Protein 6NVM (pdb70)

Nearest PDB structures (foldseek):
  6nvm-assembly1_A  TM=1.004E+00  e=9.888E-56  Saccharopolyspora erythraea
  3grv-assembly1_A  TM=7.715E-01  e=3.487E-18  Methanocaldococcus jannaschii
  3fyc-assembly2_B  TM=7.539E-01  e=5.425E-18  Methanocaldococcus jannaschii
  3fte-assembly1_A  TM=7.556E-01  e=5.093E-18  Aquifex aeolicus VF5
  2h1r-assembly1_A  TM=7.695E-01  e=1.587E-17  Plasmodium falciparum

Radius of gyration: 20.41 Å; Cα contacts (8 Å, |Δi|>4): 457; chains: 1; bounding box: 35×50×55 Å

B-factor: mean 47.4, std 21.55, range [22.43, 196.74]

InterPro domains:
  IPR001737 Ribosomal RNA adenine methyltransferase KsgA/Erm [PF00398] (33-284)
  IPR001737 Ribosomal RNA adenine methyltransferase KsgA/Erm [PS51689] (35-287)
  IPR001737 Ribosomal RNA adenine methyltransferase KsgA/Erm [PTHR11727] (24-286)
  IPR020596 Ribosomal RNA adenine methylase transferase, conserved site [PS01131] (65-92)
  IPR020598 Ribosomal RNA adenine methylase transferase, N-terminal [SM00650] (49-213)
  IPR023165 rRNA adenine dimethylase-like, C-terminal [G3DSA:1.10.8.100] (165-280)
  IPR029063 S-adenosyl-L-methionine-dependent methyltransferase superfamily [G3DSA:3.40.50.150] (39-213)
  IPR029063 S-adenosyl-L-methionine-dependent methyltransferase superfamily [SSF53335] (32-285)

Foldseek 3Di:
DAFDDPVVLLVLLVVQPAAQAAEEEEEPCPQPPSVVSNLVGHVAYEYEDQDVVVQVVSCVVCVVRVRYHYDNHDPLPDADDPAEHEYEYEDDAPCVVSVVVNQLPRVRYFKYKYKYFPVVLCQPQVVPQFHDLVNLLCVLFKHKAWDFKAAQVSGVPRDDGTIGIIMIGGDPHGNDDDVLSVVLNVLSVQQVVCPPPASLRSVVVPAPNVQQVVLCVQLVHDRRDDSRRRDSSSSVSSSVSRVD

Structure (mmCIF, N/CA/C/O backbone):
data_6NVM
#
_entry.id   6NVM
#
_cell.length_a   76.040
_cell.length_b   76.040
_cell.length_c   104.920
_cell.angle_alpha   90.00
_cell.angle_beta   90.00
_cell.angle_gamma   90.00
#
_symmetry.space_group_name_H-M   'P 43 21 2'
#
loop_
_entity.id
_entity.type
_entity.pdbx_description
1 polymer 'rRNA adenine N-6-methyltransferase'
2 non-polymer 'SULFATE ION'
3 water water
#
loop_
_atom_site.group_PDB
_atom_site.id
_atom_site.ty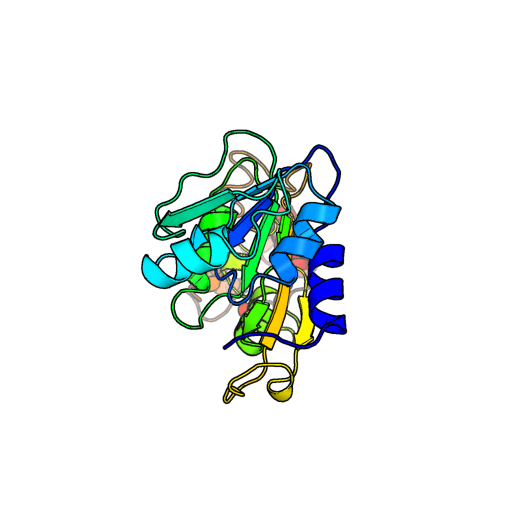pe_symbol
_atom_site.label_atom_id
_atom_site.label_alt_id
_atom_site.label_comp_id
_atom_site.label_asym_id
_atom_site.label_entity_id
_atom_site.label_seq_id
_atom_site.pdbx_PDB_ins_code
_atom_site.Cartn_x
_atom_site.Cartn_y
_atom_site.Cartn_z
_atom_site.occupancy
_atom_site.B_iso_or_equiv
_atom_site.auth_seq_id
_atom_site.auth_comp_id
_atom_site.auth_asym_id
_atom_site.auth_atom_id
_atom_site.pdbx_PDB_model_num
ATOM 1 N N . ASN A 1 51 ? 9.367 35.696 21.844 1.00 76.50 42 ASN A N 1
ATOM 2 C CA . ASN A 1 51 ? 10.557 36.102 22.586 1.00 76.35 42 ASN A CA 1
ATOM 3 C C . ASN A 1 51 ? 10.183 36.963 23.789 1.00 65.52 42 ASN A C 1
ATOM 4 O O . ASN A 1 51 ? 9.563 38.016 23.641 1.00 61.20 42 ASN A O 1
ATOM 9 N N . PHE A 1 52 ? 10.575 36.512 24.978 1.00 59.71 43 PHE A N 1
ATOM 10 C CA . PHE A 1 52 ? 10.181 37.136 26.234 1.00 54.98 43 PHE A CA 1
ATOM 11 C C . PHE A 1 52 ? 11.422 37.667 26.935 1.00 49.02 43 PHE A C 1
ATOM 12 O O . PHE A 1 52 ? 12.311 36.893 27.300 1.00 48.36 43 PHE A O 1
ATOM 28 N N . LEU A 1 53 ? 11.478 38.983 27.120 1.00 47.63 44 LEU A N 1
ATOM 29 C CA . LEU A 1 53 ? 12.596 39.603 27.821 1.00 44.54 44 LEU A CA 1
ATOM 30 C C . LEU A 1 53 ? 12.514 39.282 29.310 1.00 42.42 44 LEU A C 1
ATOM 31 O O . LEU A 1 53 ? 11.502 39.568 29.957 1.00 42.72 44 LEU A O 1
ATOM 47 N N . ARG A 1 54 ? 13.582 38.694 29.857 1.00 39.89 45 ARG A N 1
ATOM 48 C CA . ARG A 1 54 ? 13.625 38.319 31.264 1.00 46.08 45 ARG A CA 1
ATOM 49 C C . ARG A 1 54 ? 14.602 39.143 32.091 1.00 41.81 45 ARG A C 1
ATOM 50 O O . ARG A 1 54 ? 14.514 39.117 33.320 1.00 39.46 45 ARG A O 1
ATOM 71 N N . ASP A 1 55 ? 15.521 39.867 31.454 1.00 40.46 46 ASP A N 1
ATOM 72 C CA . ASP A 1 55 ? 16.554 40.602 32.172 1.00 38.72 46 ASP A CA 1
ATOM 73 C C . ASP A 1 55 ? 15.925 41.756 32.944 1.00 33.64 46 ASP A C 1
ATOM 74 O O . ASP A 1 55 ? 15.308 42.648 32.352 1.00 31.89 46 ASP A O 1
ATOM 83 N N . ARG A 1 56 ? 16.082 41.739 34.268 1.00 31.40 47 ARG A N 1
ATOM 84 C CA . ARG A 1 56 ? 15.413 42.738 35.094 1.00 32.73 47 ARG A CA 1
ATOM 85 C C . ARG A 1 56 ? 15.970 44.131 34.838 1.00 31.97 47 ARG A C 1
ATOM 86 O O . ARG A 1 56 ? 15.225 45.119 34.870 1.00 30.30 47 ARG A O 1
ATOM 107 N N . LYS A 1 57 ? 17.275 44.235 34.575 1.00 33.66 48 LYS A N 1
ATOM 108 C CA . LYS A 1 57 ? 17.880 45.545 34.354 1.00 37.14 48 LYS A CA 1
ATOM 109 C C . LYS A 1 57 ? 17.339 46.192 33.086 1.00 33.17 48 LYS A C 1
ATOM 110 O O . LYS A 1 57 ? 17.086 47.402 33.056 1.00 30.98 48 LYS A O 1
ATOM 129 N N . THR A 1 58 ? 17.159 45.407 32.029 1.00 32.63 49 THR A N 1
ATOM 130 C CA . THR A 1 58 ? 16.616 45.959 30.793 1.00 33.53 49 THR A CA 1
ATOM 131 C C . THR A 1 58 ? 15.157 46.351 30.968 1.00 28.84 49 THR A C 1
ATOM 132 O O . THR A 1 58 ? 14.727 47.406 30.487 1.00 28.22 49 THR A O 1
ATOM 143 N N . ILE A 1 59 ? 14.381 45.516 31.658 1.00 29.58 50 ILE A N 1
ATOM 144 C CA . ILE A 1 59 ? 12.978 45.836 31.904 1.00 31.18 50 ILE A CA 1
ATOM 145 C C . ILE A 1 59 ? 12.857 47.170 32.635 1.00 30.23 50 ILE A C 1
ATOM 146 O O . ILE A 1 59 ? 12.037 48.023 32.272 1.00 27.34 50 ILE A O 1
ATOM 162 N N . ALA A 1 60 ? 13.682 47.381 33.661 1.00 31.48 51 ALA A N 1
ATOM 163 C CA . ALA A 1 60 ? 13.655 48.653 34.381 1.00 35.60 51 ALA A CA 1
ATOM 164 C C . ALA A 1 60 ? 14.053 49.806 33.469 1.00 34.21 51 ALA A C 1
ATOM 165 O O . ALA A 1 60 ? 13.494 50.906 33.559 1.00 33.97 51 ALA A O 1
ATOM 172 N N . ARG A 1 61 ? 15.014 49.567 32.574 1.00 33.76 52 ARG A N 1
ATOM 173 C CA . ARG A 1 61 ? 15.436 50.593 31.626 1.00 34.10 52 ARG A CA 1
ATOM 174 C C . ARG A 1 61 ? 14.288 51.005 30.713 1.00 30.88 52 ARG A C 1
ATOM 175 O O . ARG A 1 61 ? 14.101 52.196 30.432 1.00 33.30 52 ARG A O 1
ATOM 196 N N . ILE A 1 62 ? 13.502 50.034 30.246 1.00 25.91 53 ILE A N 1
ATOM 197 C CA . ILE A 1 62 ? 12.343 50.343 29.417 1.00 28.01 53 ILE A CA 1
ATOM 198 C C . ILE A 1 62 ? 11.370 51.236 30.177 1.00 31.24 53 ILE A C 1
ATOM 199 O O . ILE A 1 62 ? 10.891 52.252 29.655 1.00 33.15 53 ILE A O 1
ATOM 215 N N . ALA A 1 63 ? 11.048 50.861 31.417 1.00 30.52 54 ALA A N 1
ATOM 216 C CA . ALA A 1 63 ? 10.065 51.620 32.181 1.00 31.73 54 ALA A CA 1
ATOM 217 C C . ALA A 1 63 ? 10.531 53.054 32.411 1.00 35.47 54 ALA A C 1
ATOM 218 O O . ALA A 1 63 ? 9.739 53.998 32.303 1.00 36.06 54 ALA A O 1
ATOM 225 N N . GLU A 1 64 ? 11.817 53.236 32.726 1.00 33.84 55 GLU A N 1
ATOM 226 C CA . GLU A 1 64 ? 12.357 54.580 32.907 1.00 42.31 55 GLU A CA 1
ATOM 227 C C . GLU A 1 64 ? 12.402 55.357 31.592 1.00 42.45 55 GLU A C 1
ATOM 228 O O . GLU A 1 64 ? 12.198 56.577 31.585 1.00 45.01 55 GLU A O 1
ATOM 240 N N . THR A 1 65 ? 12.639 54.669 30.474 1.00 41.43 56 THR A N 1
ATOM 241 C CA . THR A 1 65 ? 12.689 55.333 29.175 1.00 41.78 56 THR A CA 1
ATOM 242 C C . THR A 1 65 ? 11.340 55.920 28.782 1.00 40.78 56 THR A C 1
ATOM 243 O O . THR A 1 65 ? 11.283 56.897 28.024 1.00 39.01 56 THR A O 1
ATOM 254 N N . ALA A 1 66 ? 10.245 55.331 29.259 1.00 34.92 57 ALA A N 1
ATOM 255 C CA . ALA A 1 66 ? 8.929 55.732 28.789 1.00 32.99 57 ALA A CA 1
ATOM 256 C C . ALA A 1 66 ? 8.505 57.107 29.291 1.00 31.46 57 ALA A C 1
ATOM 257 O O . ALA A 1 66 ? 7.480 57.618 28.833 1.00 33.89 57 ALA A O 1
ATOM 264 N N A GLU A 1 67 ? 9.253 57.702 30.218 0.94 29.68 58 GLU A N 1
ATOM 265 N N B GLU A 1 67 ? 9.258 57.721 30.200 0.06 31.09 58 GLU A N 1
ATOM 266 C CA A GLU A 1 67 ? 8.970 59.042 30.726 0.94 32.93 58 GLU A CA 1
ATOM 267 C CA B GLU A 1 67 ? 8.948 59.060 30.699 0.06 33.07 58 GLU A CA 1
ATOM 268 C C A GLU A 1 67 ? 7.539 59.131 31.252 0.94 33.53 58 GLU A C 1
ATOM 269 C C B GLU A 1 67 ? 7.519 59.120 31.238 0.06 32.83 58 GLU A C 1
ATOM 270 O O A GLU A 1 67 ? 6.728 59.953 30.819 0.94 34.12 58 GLU A O 1
ATOM 271 O O B GLU A 1 67 ? 6.684 59.909 30.792 0.06 33.18 58 GLU A O 1
ATOM 294 N N . LEU A 1 68 ? 7.2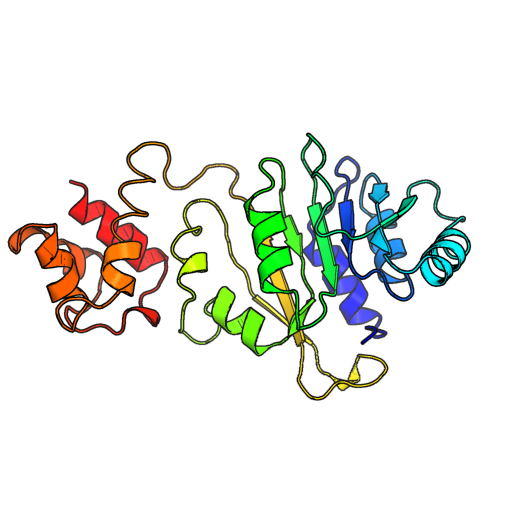51 58.266 32.218 1.00 31.20 59 LEU A N 1
ATOM 295 C CA . LEU A 1 68 ? 5.919 58.135 32.782 1.00 30.17 59 LEU A CA 1
ATOM 296 C C . LEU A 1 68 ? 5.745 59.061 33.981 1.00 32.50 59 LEU A C 1
ATOM 297 O O . LEU A 1 68 ? 6.711 59.541 34.576 1.00 34.69 59 LEU A O 1
ATOM 313 N N . ARG A 1 69 ? 4.488 59.318 34.322 1.00 27.79 60 ARG A N 1
ATOM 314 C CA . ARG A 1 69 ? 4.156 60.158 35.462 1.00 30.05 60 ARG A CA 1
ATOM 315 C C . ARG A 1 69 ? 2.787 59.748 35.975 1.00 30.28 60 ARG A C 1
ATOM 316 O O . ARG A 1 69 ? 2.023 59.089 35.259 1.00 30.04 60 ARG A O 1
ATOM 337 N N . PRO A 1 70 ? 2.440 60.132 37.205 1.00 31.24 61 PRO A N 1
ATOM 338 C CA . PRO A 1 70 ? 1.237 59.565 37.844 1.00 33.76 61 PRO A CA 1
ATOM 339 C C . PRO A 1 70 ? -0.075 59.904 37.156 1.00 31.23 61 PRO A C 1
ATOM 340 O O . PRO A 1 70 ? -1.055 59.179 37.359 1.00 30.97 61 PRO A O 1
ATOM 351 N N . ASP A 1 71 ? -0.155 60.974 36.367 1.00 29.90 62 ASP A N 1
ATOM 352 C CA . ASP A 1 71 ? -1.412 61.307 35.709 1.00 32.96 62 ASP A CA 1
ATOM 353 C C . ASP A 1 71 ? -1.458 60.849 34.253 1.00 29.81 62 ASP A C 1
ATOM 354 O O . ASP A 1 71 ? -2.425 61.164 33.550 1.00 29.97 62 ASP A O 1
ATOM 363 N N . LEU A 1 72 ? -0.460 60.087 33.794 1.00 28.30 63 LEU A N 1
ATOM 364 C CA . LEU A 1 72 ? -0.374 59.678 32.393 1.00 25.93 63 LEU A CA 1
ATOM 365 C C . LEU A 1 72 ? -0.724 58.204 32.232 1.00 30.17 63 LEU A C 1
ATOM 366 O O . LEU A 1 72 ? -0.032 57.352 32.809 1.00 28.67 63 LEU A O 1
ATOM 382 N N . PRO A 1 73 ? -1.734 57.841 31.441 1.00 27.90 64 PRO A N 1
ATOM 383 C CA . PRO A 1 73 ? -2.012 56.422 31.205 1.00 27.16 64 PRO A CA 1
ATOM 384 C C . PRO A 1 73 ? -1.090 55.828 30.146 1.00 27.76 64 PRO A C 1
ATOM 385 O O . PRO A 1 73 ? -0.542 56.525 29.292 1.00 28.25 64 PRO A O 1
ATOM 396 N N . VAL A 1 74 ? -0.924 54.508 30.224 1.00 26.11 65 VAL A N 1
ATOM 397 C CA . VAL A 1 74 ? -0.049 53.758 29.332 1.00 27.34 65 VAL A CA 1
ATOM 398 C C . VAL A 1 74 ? -0.863 52.680 28.634 1.00 25.97 65 VAL A C 1
ATOM 399 O O . VAL A 1 74 ? -1.699 52.019 29.260 1.00 27.69 65 VAL A O 1
ATOM 412 N N . LEU A 1 75 ? -0.616 52.502 27.339 1.00 25.10 66 LEU A N 1
ATOM 413 C CA . LEU A 1 75 ? -1.074 51.327 26.610 1.00 23.89 66 LEU A CA 1
ATOM 414 C C . LEU A 1 75 ? 0.125 50.431 26.331 1.00 25.36 66 LEU A C 1
ATOM 415 O O . LEU A 1 75 ? 1.194 50.917 25.947 1.00 28.77 66 LEU A O 1
ATOM 431 N N . GLU A 1 76 ? -0.047 49.123 26.540 1.00 25.07 67 GLU A N 1
ATOM 432 C CA . GLU A 1 76 ? 1.034 48.166 26.350 1.00 25.86 67 GLU A CA 1
ATOM 433 C C . GLU A 1 76 ? 0.612 47.065 25.389 1.00 25.56 67 GLU A C 1
ATOM 434 O O . GLU A 1 76 ? -0.513 46.562 25.456 1.00 28.04 67 GLU A O 1
ATOM 446 N N . ALA A 1 77 ? 1.535 46.682 24.512 1.00 27.90 68 ALA A N 1
ATOM 447 C CA . ALA A 1 77 ? 1.351 45.560 23.605 1.00 29.64 68 ALA A CA 1
ATOM 448 C C . ALA A 1 77 ? 2.506 44.586 23.784 1.00 30.30 68 ALA A C 1
ATOM 449 O O . ALA A 1 77 ? 3.616 44.978 24.162 1.00 32.24 68 ALA A O 1
ATOM 456 N N . GLY A 1 78 ? 2.242 43.311 23.504 1.00 33.10 69 GLY A N 1
ATOM 457 C CA . GLY A 1 78 ? 3.201 42.256 23.763 1.00 34.82 69 GLY A CA 1
ATOM 458 C C . GLY A 1 78 ? 3.636 42.200 25.218 1.00 34.03 69 GLY A C 1
ATOM 459 O O . GLY A 1 78 ? 4.831 42.230 25.535 1.00 36.15 69 GLY A O 1
ATOM 463 N N . PRO A 1 79 ? 2.669 42.112 26.138 1.00 34.44 70 PRO A N 1
ATOM 464 C CA . PRO A 1 79 ? 3.020 42.133 27.569 1.00 32.51 70 PRO A CA 1
ATOM 465 C C . PRO A 1 79 ? 3.768 40.902 28.048 1.00 37.73 70 PRO A C 1
ATOM 466 O O . PRO A 1 79 ? 4.488 40.994 29.054 1.00 36.51 70 PRO A O 1
ATOM 477 N N . GLY A 1 80 ? 3.617 39.760 27.380 1.00 34.80 71 GLY A N 1
ATOM 478 C CA . GLY A 1 80 ? 4.366 38.581 27.779 1.00 37.77 71 GLY A CA 1
ATOM 479 C C . GLY A 1 80 ? 4.069 38.209 29.220 1.00 38.27 71 GLY A C 1
ATOM 480 O O . GLY A 1 80 ? 2.909 38.055 29.617 1.00 38.72 71 GLY A O 1
ATOM 484 N N . GLU A 1 81 ? 5.131 38.074 30.021 1.00 40.01 72 GLU A N 1
ATOM 485 C CA . GLU A 1 81 ? 5.001 37.598 31.395 1.00 46.17 72 GLU A CA 1
ATOM 486 C C . GLU A 1 81 ? 4.444 38.652 32.343 1.00 38.14 72 GLU A C 1
ATOM 487 O O . GLU A 1 81 ? 3.998 38.304 33.442 1.00 38.33 72 GLU A O 1
ATOM 499 N N . GLY A 1 82 ? 4.479 39.924 31.962 1.00 32.34 73 GLY A N 1
ATOM 500 C CA . GLY A 1 82 ? 3.883 40.971 32.760 1.00 29.97 73 GLY A CA 1
ATOM 501 C C . GLY A 1 82 ? 4.776 41.609 33.807 1.00 31.12 73 GLY A C 1
ATOM 502 O O . GLY A 1 82 ? 4.287 42.442 34.576 1.00 29.82 73 GLY A O 1
ATOM 506 N N . LEU A 1 83 ? 6.062 41.257 33.873 1.00 30.44 74 LEU A N 1
ATOM 507 C CA . LEU A 1 83 ? 6.948 41.947 34.806 1.00 31.75 74 LEU A CA 1
ATOM 508 C C . LEU A 1 83 ? 7.105 43.411 34.414 1.00 31.24 74 LEU A C 1
ATOM 509 O O . LEU A 1 83 ? 7.015 44.307 35.262 1.00 30.62 74 LEU A O 1
ATOM 525 N N . LEU A 1 84 ? 7.325 43.678 33.126 1.00 28.82 75 LEU A N 1
ATOM 526 C CA . LEU A 1 84 ? 7.358 45.062 32.671 1.00 27.16 75 LEU A CA 1
ATOM 527 C C . LEU A 1 84 ? 6.057 45.775 33.016 1.00 25.18 75 LEU A C 1
ATOM 528 O O . LEU A 1 84 ? 6.068 46.942 33.425 1.00 26.84 75 LEU A O 1
ATOM 544 N N . THR A 1 85 ? 4.923 45.091 32.850 1.00 24.18 76 THR A N 1
ATOM 545 C CA . THR A 1 85 ? 3.637 45.713 33.154 1.00 26.61 76 THR A CA 1
ATOM 546 C C . THR A 1 85 ? 3.595 46.214 34.595 1.00 24.47 76 THR A C 1
ATOM 547 O O . THR A 1 85 ? 3.069 47.299 34.870 1.00 25.02 76 THR A O 1
ATOM 558 N N . ARG A 1 86 ? 4.139 45.431 35.526 1.00 24.47 77 ARG A N 1
ATOM 559 C CA . ARG A 1 86 ? 4.178 45.847 36.929 1.00 26.01 77 ARG A CA 1
ATOM 560 C C . ARG A 1 86 ? 4.995 47.120 37.105 1.00 26.55 77 ARG A C 1
ATOM 561 O O . ARG A 1 86 ? 4.605 48.030 37.851 1.00 28.33 77 ARG A O 1
ATOM 582 N N . GLU A 1 87 ? 6.139 47.203 36.427 1.00 27.82 78 GLU A N 1
ATOM 583 C CA . GLU A 1 87 ? 7.000 48.366 36.592 1.00 27.23 78 GLU A CA 1
ATOM 584 C C . GLU A 1 87 ? 6.412 49.604 35.930 1.00 28.30 78 GLU A C 1
ATOM 585 O O . GLU A 1 87 ? 6.601 50.719 36.432 1.00 30.37 78 GLU A O 1
ATOM 597 N N . LEU A 1 88 ? 5.673 49.434 34.831 1.00 25.97 79 LEU A N 1
ATOM 598 C CA . LEU A 1 88 ? 4.941 50.553 34.255 1.00 24.96 79 LEU A CA 1
ATOM 599 C C . LEU A 1 88 ? 3.837 51.030 35.189 1.00 25.19 79 LEU A C 1
ATOM 600 O O . LEU A 1 88 ? 3.631 52.240 35.350 1.00 24.13 79 LEU A O 1
ATOM 616 N N . ALA A 1 89 ? 3.106 50.092 35.796 1.00 26.56 80 ALA A N 1
ATOM 617 C CA . ALA A 1 89 ? 1.999 50.445 36.679 1.00 26.90 80 ALA A CA 1
ATOM 618 C C . ALA A 1 89 ? 2.464 51.143 37.952 1.00 29.55 80 ALA A C 1
ATOM 619 O O . ALA A 1 89 ? 1.687 51.895 38.548 1.00 30.48 80 ALA A O 1
ATOM 626 N N . ASP A 1 90 ? 3.715 50.925 38.368 1.00 29.47 81 ASP A N 1
ATOM 627 C CA . ASP A 1 90 ? 4.274 51.637 39.511 1.00 30.73 81 ASP A CA 1
ATOM 628 C C . ASP A 1 90 ? 4.465 53.125 39.245 1.00 34.41 81 ASP A C 1
ATOM 629 O O . ASP A 1 90 ? 4.545 53.910 40.198 1.00 35.81 81 ASP A O 1
ATOM 638 N N . ARG A 1 91 ? 4.569 53.526 37.981 1.00 27.57 82 ARG A N 1
ATOM 639 C CA . ARG A 1 91 ? 4.939 54.886 37.622 1.00 29.18 82 ARG A CA 1
ATOM 640 C C . ARG A 1 91 ? 3.829 55.666 36.935 1.00 30.81 82 ARG A C 1
ATOM 641 O O . ARG A 1 91 ? 3.797 56.893 37.050 1.00 32.69 82 ARG A O 1
ATOM 662 N N . ALA A 1 92 ? 2.927 54.991 36.227 1.00 29.83 83 ALA A N 1
ATOM 663 C CA . ALA A 1 92 ? 1.894 55.633 35.427 1.00 31.52 83 ALA A CA 1
ATOM 664 C C . ALA A 1 92 ? 0.553 55.616 36.154 1.00 30.75 83 ALA A C 1
ATOM 665 O O . ALA A 1 92 ? 0.355 54.912 37.146 1.00 30.97 83 ALA A O 1
ATOM 672 N N . ARG A 1 93 ? -0.385 56.409 35.634 1.00 29.50 84 ARG A N 1
ATOM 673 C CA . ARG A 1 93 ? -1.727 56.432 36.207 1.00 29.19 84 ARG A CA 1
ATOM 674 C C . ARG A 1 93 ? -2.360 55.049 36.157 1.00 31.09 84 ARG A C 1
ATOM 675 O O . ARG A 1 93 ? -3.003 54.611 37.120 1.00 29.35 84 ARG A O 1
ATOM 696 N N . GLN A 1 94 ? -2.199 54.359 35.033 1.00 28.84 85 GLN A N 1
ATOM 697 C CA . GLN A 1 94 ? -2.793 53.052 34.797 1.00 30.86 85 GLN A CA 1
ATOM 698 C C . GLN A 1 94 ? -2.149 52.469 33.550 1.00 25.54 85 GLN A C 1
ATOM 699 O O . GLN A 1 94 ? -1.564 53.192 32.734 1.00 26.20 85 GLN A O 1
ATOM 713 N N . VAL A 1 95 ? -2.251 51.152 33.419 1.00 25.98 86 VAL A N 1
ATOM 714 C CA . VAL A 1 95 ? -1.740 50.439 32.258 1.00 26.47 86 VAL A CA 1
ATOM 715 C C . VAL A 1 95 ? -2.872 49.610 31.676 1.00 28.14 86 VAL A C 1
ATOM 716 O O . VAL A 1 95 ? -3.548 48.869 32.402 1.00 28.00 86 VAL A O 1
ATOM 729 N N . THR A 1 96 ? -3.078 49.741 30.374 1.00 26.42 87 THR A N 1
ATOM 730 C CA . THR A 1 96 ? -3.989 48.885 29.626 1.00 27.26 87 THR A CA 1
ATOM 731 C C . THR A 1 96 ? -3.116 48.008 28.742 1.00 27.06 87 THR A C 1
ATOM 732 O O . THR A 1 96 ? -2.471 48.504 27.811 1.00 25.34 87 THR A O 1
ATOM 743 N N A SER A 1 97 ? -3.131 46.707 29.014 0.51 26.71 88 SER A N 1
ATOM 744 N N B SER A 1 97 ? -3.073 46.714 29.051 0.49 26.83 88 SER A N 1
ATOM 745 C CA A SER A 1 97 ? -2.208 45.748 28.422 0.51 27.61 88 SER A CA 1
ATOM 746 C CA B SER A 1 97 ? -2.182 45.768 28.390 0.49 27.53 88 SER A CA 1
ATOM 747 C C A SER A 1 97 ? -2.979 44.818 27.492 0.51 27.85 88 SER A C 1
ATOM 748 C C B SER A 1 97 ? -2.986 44.851 27.483 0.49 27.85 88 SER A C 1
ATOM 749 O O A SER A 1 97 ? -3.916 44.140 27.927 0.51 28.24 88 SER A O 1
ATOM 750 O O B SER A 1 97 ? -3.949 44.215 27.926 0.49 28.36 88 SER A O 1
ATOM 765 N N . TYR A 1 98 ? -2.575 44.774 26.224 1.00 25.78 89 TYR A N 1
ATOM 766 C CA . TYR A 1 98 ? -3.270 43.999 25.210 1.00 26.70 89 TYR A CA 1
ATOM 767 C C . TYR A 1 98 ? -2.634 42.627 25.032 1.00 29.30 89 TYR A C 1
ATOM 768 O O . TYR A 1 98 ? -1.429 42.516 24.786 1.00 32.09 89 TYR A O 1
ATOM 786 N N . GLU A 1 99 ? -3.455 41.585 25.137 1.00 26.92 90 GLU A N 1
ATOM 787 C CA . GLU A 1 99 ? -3.021 40.217 24.885 1.00 29.79 90 GLU A CA 1
ATOM 788 C C . GLU A 1 99 ? -4.036 39.557 23.964 1.00 31.27 90 GLU A C 1
ATOM 789 O O . GLU A 1 99 ? -5.196 39.377 24.343 1.00 28.62 90 GLU A O 1
ATOM 801 N N . ILE A 1 100 ? -3.601 39.199 22.752 1.00 31.90 91 ILE A N 1
ATOM 802 C CA . ILE A 1 100 ? -4.545 38.714 21.751 1.00 28.65 91 ILE A CA 1
ATOM 803 C C . ILE A 1 100 ? -5.019 37.297 22.062 1.00 28.74 91 ILE A C 1
ATOM 804 O O . ILE A 1 100 ? -6.134 36.916 21.681 1.00 28.86 91 ILE A O 1
ATOM 820 N N . ASP A 1 101 ? -4.200 36.491 22.739 1.00 27.43 92 ASP A N 1
ATOM 821 C CA . ASP A 1 101 ? -4.547 35.089 22.996 1.00 29.20 92 ASP A CA 1
ATOM 822 C C . ASP A 1 101 ? -5.465 34.986 24.213 1.00 29.36 92 ASP A C 1
ATOM 823 O O . ASP A 1 101 ? -5.075 35.411 25.309 1.00 28.95 92 ASP A O 1
ATOM 832 N N . PRO A 1 102 ? -6.672 34.425 24.079 1.00 33.14 93 PRO A N 1
ATOM 833 C CA . PRO A 1 102 ? -7.604 34.443 25.224 1.00 35.10 93 PRO A CA 1
ATOM 834 C C . PRO A 1 102 ? -7.090 33.712 26.451 1.00 35.36 93 PRO A C 1
ATOM 835 O O . PRO A 1 102 ? -7.319 34.175 27.574 1.00 36.74 93 PRO A O 1
ATOM 846 N N . ARG A 1 103 ? -6.417 32.571 26.282 1.00 34.80 94 ARG A N 1
ATOM 847 C CA . ARG A 1 103 ? -5.899 31.851 27.442 1.00 37.41 94 ARG A CA 1
ATOM 848 C C . ARG A 1 103 ? -4.803 32.648 28.136 1.00 30.58 94 ARG A C 1
ATOM 849 O O . ARG A 1 103 ? -4.782 32.747 29.372 1.00 31.89 94 ARG A O 1
ATOM 870 N N . LEU A 1 104 ? -3.881 33.215 27.360 1.00 32.29 95 LEU A N 1
ATOM 871 C CA . LEU A 1 104 ? -2.832 34.041 27.943 1.00 32.31 95 LEU A CA 1
ATOM 872 C C . LEU A 1 104 ? -3.402 35.296 28.580 1.00 31.68 95 LEU A C 1
ATOM 873 O O . LEU A 1 104 ? -2.883 35.755 29.602 1.00 31.14 95 LEU A O 1
ATOM 889 N N . ALA A 1 105 ? -4.460 35.866 27.994 1.00 31.20 96 ALA A N 1
ATOM 890 C CA . ALA A 1 105 ? -5.059 37.065 28.570 1.00 33.07 96 ALA A CA 1
ATOM 891 C C . ALA A 1 105 ? -5.608 36.777 29.959 1.00 30.93 96 ALA A C 1
ATOM 892 O O . ALA A 1 105 ? -5.392 37.551 30.896 1.00 30.74 96 ALA A O 1
ATOM 899 N N . LYS A 1 106 ? -6.319 35.656 30.108 1.00 31.31 97 LYS A N 1
ATOM 900 C CA . LYS A 1 106 ? -6.896 35.300 31.402 1.00 38.33 97 LYS A CA 1
ATOM 901 C C . LYS A 1 106 ? -5.816 35.063 32.453 1.00 35.49 97 LYS A C 1
ATOM 902 O O . LYS A 1 106 ? -5.930 35.540 33.588 1.00 33.46 97 LYS A O 1
ATOM 921 N N . SER A 1 107 ? -4.755 34.333 32.102 1.00 37.96 98 SER A N 1
ATOM 922 C CA . SER A 1 107 ? -3.721 34.065 33.098 1.00 40.90 98 SER A CA 1
ATOM 923 C C . SER A 1 107 ? -2.967 35.340 33.455 1.00 37.19 98 SER A C 1
ATOM 924 O O . SER A 1 107 ? -2.618 35.557 34.623 1.00 31.88 98 SER A O 1
ATOM 932 N N . LEU A 1 108 ? -2.715 36.202 32.465 1.00 33.39 99 LEU A N 1
ATOM 933 C CA . LEU A 1 108 ? -2.072 37.480 32.749 1.00 32.40 99 LEU A CA 1
ATOM 934 C C . LEU A 1 108 ? -2.941 38.327 33.668 1.00 30.43 99 LEU A C 1
ATOM 935 O O . LEU A 1 108 ? -2.450 38.918 34.638 1.00 29.05 99 LEU A O 1
ATOM 951 N N . ARG A 1 109 ? -4.238 38.392 33.377 1.00 29.66 100 ARG A N 1
ATOM 952 C CA . ARG A 1 109 ? -5.156 39.158 34.212 1.00 31.90 100 ARG A CA 1
ATOM 953 C C . ARG A 1 109 ? -5.092 38.693 35.664 1.00 32.81 100 ARG A C 1
ATOM 954 O O . ARG A 1 109 ? -5.007 39.515 36.585 1.00 36.03 100 ARG A O 1
ATOM 975 N N . GLU A 1 110 ? -5.085 37.377 35.890 1.00 33.51 101 GLU A N 1
ATOM 976 C CA . GLU A 1 110 ? -5.003 36.863 37.256 1.00 33.75 101 GLU A CA 1
ATOM 977 C C . GLU A 1 110 ? -3.635 37.138 37.870 1.00 34.70 101 GLU A C 1
ATOM 978 O O . GLU A 1 110 ? -3.539 37.515 39.045 1.00 33.81 101 GLU A O 1
ATOM 990 N N A LYS A 1 111 ? -2.568 36.962 37.090 0.36 36.03 102 LYS A N 1
ATOM 991 N N B LYS A 1 111 ? -2.561 36.946 37.097 0.64 35.68 102 LYS A N 1
ATOM 992 C CA A LYS A 1 111 ? -1.225 37.195 37.607 0.36 37.45 102 LYS A CA 1
ATOM 993 C CA B LYS A 1 111 ? -1.218 37.204 37.612 0.64 37.48 102 LYS A CA 1
ATOM 994 C C A LYS A 1 111 ? -1.040 38.633 38.079 0.36 35.16 102 LYS A C 1
ATOM 995 C C B LYS A 1 111 ? -1.073 38.636 38.112 0.64 35.32 102 LYS A C 1
ATOM 996 O O A LYS A 1 111 ? -0.284 38.882 39.024 0.36 35.21 102 LYS A O 1
ATOM 997 O O B LYS A 1 111 ? -0.375 38.888 39.102 0.64 35.10 102 LYS A O 1
ATOM 1034 N N . LEU A 1 112 ? -1.714 39.590 37.440 1.00 30.04 103 LEU A N 1
ATOM 1035 C CA . LEU A 1 112 ? -1.541 41.003 37.745 1.00 29.32 103 LEU A CA 1
ATOM 1036 C C . LEU A 1 112 ? -2.668 41.581 38.595 1.00 33.14 103 LEU A C 1
ATOM 1037 O O . LEU A 1 112 ? -2.730 42.803 38.775 1.00 35.08 103 LEU A O 1
ATOM 1053 N N . SER A 1 113 ? -3.547 40.738 39.134 1.00 32.64 104 SER A N 1
ATOM 1054 C CA . SER A 1 113 ? -4.735 41.238 39.817 1.00 38.76 104 SER A CA 1
ATOM 1055 C C . SER A 1 113 ? -4.405 41.975 41.109 1.00 37.92 104 SER A C 1
ATOM 1056 O O . SER A 1 113 ? -5.267 42.691 41.627 1.00 35.95 104 SER A O 1
ATOM 1064 N N . GLY A 1 114 ? -3.191 41.820 41.641 1.00 33.84 105 GLY A N 1
ATOM 1065 C CA . GLY A 1 114 ? -2.761 42.602 42.783 1.00 36.92 105 GLY A CA 1
ATOM 1066 C C . GLY A 1 114 ? -2.405 44.040 42.475 1.00 36.26 105 GLY A C 1
ATOM 1067 O O . GLY A 1 114 ? -2.005 44.778 43.381 1.00 34.95 105 GLY A O 1
ATOM 1071 N N . HIS A 1 115 ? -2.529 44.459 41.215 1.00 31.14 106 HIS A N 1
ATOM 1072 C CA . HIS A 1 115 ? -2.289 45.842 40.810 1.00 31.64 106 HIS A CA 1
ATOM 1073 C C . HIS A 1 115 ? -3.600 46.454 40.334 1.00 31.19 106 HIS A C 1
ATOM 1074 O O . HIS A 1 115 ? -3.999 46.236 39.179 1.00 30.20 106 HIS A O 1
ATOM 1088 N N . PRO A 1 116 ? -4.291 47.245 41.158 1.00 36.18 107 PRO A N 1
ATOM 1089 C CA . PRO A 1 116 ? -5.617 47.736 40.751 1.00 39.16 107 PRO A CA 1
ATOM 1090 C C . PRO A 1 116 ? -5.598 48.630 39.522 1.00 35.31 107 PRO A C 1
ATOM 1091 O O . PRO A 1 116 ? -6.649 48.782 38.885 1.00 33.51 107 PRO A O 1
ATOM 1102 N N . ASN A 1 117 ? -4.456 49.221 39.156 1.00 28.22 108 ASN A N 1
ATOM 1103 C CA . ASN A 1 117 ? -4.406 50.124 38.013 1.00 29.89 108 ASN A CA 1
ATOM 1104 C C . ASN A 1 117 ? -3.923 49.429 36.742 1.00 28.31 108 ASN A C 1
ATOM 1105 O O . ASN A 1 117 ? -3.496 50.108 35.797 1.00 27.41 108 ASN A O 1
ATOM 1116 N N . ILE A 1 118 ? -3.982 48.097 36.700 1.00 25.51 109 ILE A N 1
ATOM 1117 C CA . ILE A 1 118 ? -3.686 47.327 35.495 1.00 26.11 109 ILE A CA 1
ATOM 1118 C C . ILE A 1 118 ? -4.979 46.712 34.984 1.00 26.73 109 ILE A C 1
ATOM 1119 O O . ILE A 1 118 ? -5.734 46.095 35.747 1.00 26.07 109 ILE A O 1
ATOM 1135 N N . GLU A 1 119 ? -5.213 46.864 33.687 1.00 27.11 110 GLU A N 1
ATOM 1136 C CA . GLU A 1 119 ? -6.311 46.216 32.992 1.00 28.12 110 GLU A CA 1
ATOM 1137 C C . GLU A 1 119 ? -5.721 45.444 31.826 1.00 28.39 110 GLU A C 1
ATOM 1138 O O . GLU A 1 119 ? -4.845 45.960 31.125 1.00 29.09 110 GLU A O 1
ATOM 1150 N N . VAL A 1 120 ? -6.172 44.206 31.646 1.00 25.98 111 VAL A N 1
ATOM 1151 C CA . VAL A 1 120 ? -5.762 43.359 30.530 1.00 26.44 111 VAL A CA 1
ATOM 1152 C C . VAL A 1 120 ? -6.923 43.277 29.552 1.00 27.26 111 VAL A C 1
ATOM 1153 O O . VAL A 1 120 ? -8.040 42.904 29.933 1.00 29.35 111 VAL A O 1
ATOM 1166 N N . VAL A 1 121 ? -6.658 43.624 28.298 1.00 25.63 112 VAL A N 1
ATOM 1167 C CA . VAL A 1 121 ? -7.647 43.570 27.228 1.00 25.73 112 VAL A CA 1
ATOM 1168 C C . VAL A 1 121 ? -7.293 42.397 26.328 1.00 26.13 112 VAL A C 1
ATOM 1169 O O . VAL A 1 121 ? -6.157 42.292 25.851 1.00 26.69 112 VAL A O 1
ATOM 1182 N N . ASN A 1 122 ? -8.265 41.520 26.097 1.00 28.06 113 ASN A N 1
ATOM 1183 C CA . ASN A 1 122 ? -8.088 40.374 25.209 1.00 30.31 113 ASN A CA 1
ATOM 1184 C C . ASN A 1 122 ? -8.469 40.820 23.804 1.00 27.15 113 ASN A C 1
ATOM 1185 O O . ASN A 1 122 ? -9.607 40.655 23.361 1.00 27.02 113 ASN A O 1
ATOM 1196 N N . ALA A 1 123 ? -7.504 41.390 23.092 1.00 25.94 114 ALA A N 1
ATOM 1197 C CA . ALA A 1 123 ? -7.767 41.932 21.766 1.00 28.44 114 ALA A CA 1
ATOM 1198 C C . ALA A 1 123 ? -6.451 42.144 21.039 1.00 26.61 114 ALA A C 1
ATOM 1199 O O . ALA A 1 123 ? -5.381 42.192 21.650 1.00 28.18 114 ALA A O 1
ATOM 1206 N N . ASP A 1 124 ? -6.566 42.290 19.723 1.00 25.86 115 ASP A N 1
ATOM 1207 C CA . ASP A 1 124 ? -5.458 42.663 18.854 1.00 26.66 115 ASP A CA 1
ATOM 1208 C C . ASP A 1 124 ? -5.190 44.160 18.981 1.00 28.79 115 ASP A C 1
ATOM 1209 O O . ASP A 1 124 ? -6.045 44.984 18.631 1.00 30.08 115 ASP A O 1
ATOM 1218 N N . PHE A 1 125 ? -3.997 44.515 19.466 1.00 27.31 116 PHE A N 1
ATOM 1219 C CA . PHE A 1 125 ? -3.672 45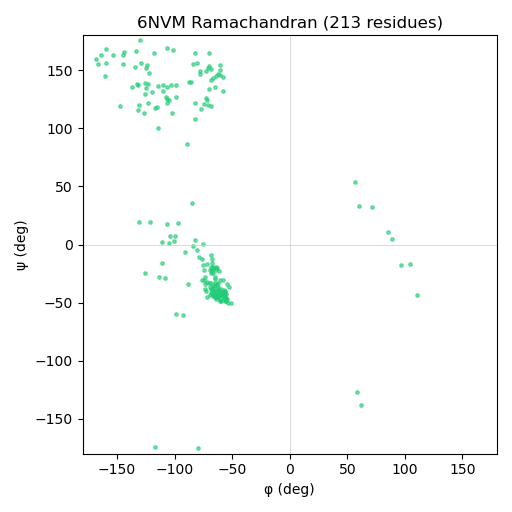.923 19.660 1.00 25.87 116 PHE A CA 1
ATOM 1220 C C . PHE A 1 125 ? -3.781 46.717 18.367 1.00 27.14 116 PHE A C 1
ATOM 1221 O O . PHE A 1 125 ? -4.080 47.918 18.399 1.00 27.26 116 PHE A O 1
ATOM 1238 N N . LEU A 1 126 ? -3.529 46.079 17.227 1.00 27.57 117 LEU A N 1
ATOM 1239 C CA . LEU A 1 126 ? -3.432 46.829 15.980 1.00 28.92 117 LEU A CA 1
ATOM 1240 C C . LEU A 1 126 ? -4.764 47.419 15.540 1.00 31.59 117 LEU A C 1
ATOM 1241 O O . LEU A 1 126 ? -4.770 48.352 14.729 1.00 33.65 117 LEU A O 1
ATOM 1257 N N . THR A 1 127 ? -5.884 46.907 16.047 1.00 29.65 118 THR A N 1
ATOM 1258 C CA . THR A 1 127 ? -7.199 47.464 15.751 1.00 32.76 118 THR A CA 1
ATOM 1259 C C . THR A 1 127 ? -7.755 48.287 16.907 1.00 35.18 118 THR A C 1
ATOM 1260 O O . THR A 1 127 ? -8.919 48.701 16.856 1.00 36.66 118 THR A O 1
ATOM 1271 N N . ALA A 1 128 ? -6.955 48.532 17.943 1.00 33.30 119 ALA A N 1
ATOM 1272 C CA . ALA A 1 128 ? -7.388 49.345 19.069 1.00 30.95 119 ALA A CA 1
ATOM 1273 C C . ALA A 1 128 ? -7.344 50.832 18.716 1.00 32.93 119 ALA A C 1
ATOM 1274 O O . ALA A 1 128 ? -6.511 51.284 17.930 1.00 31.14 119 ALA A O 1
ATOM 1281 N N . GLU A 1 129 ? -8.278 51.589 19.293 1.00 31.98 120 GLU A N 1
ATOM 1282 C CA . GLU A 1 129 ? -8.305 53.041 19.165 1.00 33.60 120 GLU A CA 1
ATOM 1283 C C . GLU A 1 129 ? -7.448 53.673 20.256 1.00 29.49 120 GLU A C 1
ATOM 1284 O O . GLU A 1 129 ? -7.464 53.208 21.397 1.00 33.98 120 GLU A O 1
ATOM 1296 N N . PRO A 1 130 ? -6.683 54.728 19.973 1.00 33.23 121 PRO A N 1
ATOM 1297 C CA . PRO A 1 130 ? -5.966 55.403 21.049 1.00 36.13 121 PRO A CA 1
ATOM 1298 C C . PRO A 1 130 ? -6.933 56.149 21.947 1.00 35.09 121 PRO A C 1
ATOM 1299 O O . PRO A 1 130 ? -8.031 56.539 21.514 1.00 33.61 121 PRO A O 1
ATOM 1310 N N . PRO A 1 131 ? -6.576 56.366 23.214 1.00 33.68 122 PRO A N 1
ATOM 1311 C CA . PRO A 1 131 ? -7.456 57.127 24.094 1.00 34.56 122 PRO A CA 1
ATOM 1312 C C . PRO A 1 131 ? -7.471 58.595 23.708 1.00 31.87 122 PRO A C 1
ATOM 1313 O O . PRO A 1 131 ? -6.482 59.119 23.166 1.00 32.55 122 PRO A O 1
ATOM 1324 N N . PRO A 1 132 ? -8.572 59.305 23.972 1.00 37.01 123 PRO A N 1
ATOM 1325 C CA . PRO A 1 132 ? -8.659 60.711 23.551 1.00 40.45 123 PRO A CA 1
ATOM 1326 C C . PRO A 1 132 ? -8.040 61.677 24.550 1.00 41.30 123 PRO A C 1
ATOM 1327 O O . PRO A 1 132 ? -8.533 62.792 24.743 1.00 45.62 123 PRO A O 1
ATOM 1338 N N . GLU A 1 133 ? -6.958 61.255 25.183 1.00 36.91 124 GLU A N 1
ATOM 1339 C CA . GLU A 1 133 ? -6.213 62.064 26.139 1.00 34.11 124 GLU A CA 1
ATOM 1340 C C . GLU A 1 133 ? -4.736 61.734 25.971 1.00 31.03 124 GLU A C 1
ATOM 1341 O O . GLU A 1 133 ? -4.405 60.727 25.330 1.00 29.36 124 GLU A O 1
ATOM 1353 N N . PRO A 1 134 ? -3.824 62.540 26.512 1.00 30.56 125 PRO A N 1
ATOM 1354 C CA . PRO A 1 134 ? -2.401 62.205 26.399 1.00 30.75 125 PRO A CA 1
ATOM 1355 C C . PRO A 1 134 ? -2.122 60.836 27.003 1.00 29.42 125 PRO A C 1
ATOM 1356 O O . PRO A 1 134 ? -2.733 60.439 27.997 1.00 29.33 125 PRO A O 1
ATOM 1367 N N . PHE A 1 135 ? -1.197 60.108 26.384 1.00 28.96 126 PHE A N 1
ATOM 1368 C CA . PHE A 1 135 ? -0.871 58.763 26.837 1.00 29.17 126 PHE A CA 1
ATOM 1369 C C . PHE A 1 135 ? 0.501 58.392 26.301 1.00 28.09 126 PHE A C 1
ATOM 1370 O O . PHE A 1 135 ? 1.065 59.079 25.446 1.00 28.68 126 PHE A O 1
ATOM 1387 N N . ALA A 1 136 ? 1.032 57.293 26.827 1.00 25.67 127 ALA A N 1
ATOM 1388 C CA . ALA A 1 136 ? 2.273 56.712 26.352 1.00 25.38 127 ALA A CA 1
ATOM 1389 C C . ALA A 1 136 ? 2.024 55.277 25.915 1.00 25.02 127 ALA A C 1
ATOM 1390 O O . ALA A 1 136 ? 1.165 54.585 26.466 1.00 23.48 127 ALA A O 1
ATOM 1397 N N . PHE A 1 137 ? 2.776 54.841 24.906 1.00 25.97 128 PHE A N 1
ATOM 1398 C CA . PHE A 1 137 ? 2.761 53.457 24.458 1.00 23.97 128 PHE A CA 1
ATOM 1399 C C . PHE A 1 137 ? 4.078 52.798 24.828 1.00 25.86 128 PHE A C 1
ATOM 1400 O O . PHE A 1 137 ? 5.143 53.399 24.667 1.00 26.16 128 PHE A O 1
ATOM 1417 N N . VAL A 1 138 ? 3.999 51.565 25.322 1.00 27.06 129 VAL A N 1
ATOM 1418 C CA . VAL A 1 138 ? 5.172 50.729 25.564 1.00 26.75 129 VAL A CA 1
ATOM 1419 C C . VAL A 1 138 ? 4.897 49.360 24.967 1.00 29.77 129 VAL A C 1
ATOM 1420 O O . VAL A 1 138 ? 3.796 48.823 25.123 1.00 31.74 129 VAL A O 1
ATOM 1433 N N . GLY A 1 139 ? 5.882 48.773 24.298 1.00 28.06 130 GLY A N 1
ATOM 1434 C CA . GLY A 1 139 ? 5.631 47.494 23.662 1.00 32.69 130 GLY A CA 1
ATOM 1435 C C . GLY A 1 139 ? 6.888 46.722 23.344 1.00 35.25 130 GLY A C 1
ATOM 1436 O O . GLY A 1 139 ? 7.930 47.295 23.007 1.00 30.80 130 GLY A O 1
ATOM 1440 N N . ALA A 1 140 ? 6.776 45.400 23.459 1.00 36.86 131 ALA A N 1
ATOM 1441 C CA . ALA A 1 140 ? 7.733 44.456 22.890 1.00 38.94 131 ALA A CA 1
ATOM 1442 C C . ALA A 1 140 ? 7.085 43.896 21.634 1.00 40.10 131 ALA A C 1
ATOM 1443 O O . ALA A 1 140 ? 6.073 43.196 21.713 1.00 41.43 131 ALA A O 1
ATOM 1450 N N . ILE A 1 141 ? 7.651 44.214 20.480 1.00 39.58 132 ILE A N 1
ATOM 1451 C CA . ILE A 1 141 ? 6.964 44.052 19.204 1.00 41.85 132 ILE A CA 1
ATOM 1452 C C . ILE A 1 141 ? 7.537 42.836 18.485 1.00 45.74 132 ILE A C 1
ATOM 1453 O O . ILE A 1 141 ? 8.755 42.791 18.248 1.00 47.97 132 ILE A O 1
ATOM 1469 N N . PRO A 1 142 ? 6.714 41.857 18.099 1.00 43.16 133 PRO A N 1
ATOM 1470 C CA . PRO A 1 142 ? 7.193 40.788 17.214 1.00 47.02 133 PRO A CA 1
ATOM 1471 C C . PRO A 1 142 ? 7.676 41.333 15.877 1.00 51.28 133 PRO A C 1
ATOM 1472 O O . PRO A 1 142 ? 7.234 42.380 15.398 1.00 47.14 133 PRO A O 1
ATOM 1483 N N . TYR A 1 143 ? 8.575 40.571 15.252 1.00 61.43 134 TYR A N 1
ATOM 1484 C CA . TYR A 1 143 ? 9.280 41.047 14.064 1.00 73.20 134 TYR A CA 1
ATOM 1485 C C . TYR A 1 143 ? 8.323 41.449 12.945 1.00 65.17 134 TYR A C 1
ATOM 1486 O O . TYR A 1 143 ? 8.559 42.443 12.246 1.00 65.63 134 TYR A O 1
ATOM 1504 N N . GLY A 1 144 ? 7.238 40.698 12.758 1.00 56.39 135 GLY A N 1
ATOM 1505 C CA . GLY A 1 144 ? 6.418 40.858 11.568 1.00 48.96 135 GLY A CA 1
ATOM 1506 C C . GLY A 1 144 ? 5.429 42.010 11.570 1.00 44.81 135 GLY A C 1
ATOM 1507 O O . GLY A 1 144 ? 4.779 42.231 10.541 1.00 43.78 135 GLY A O 1
ATOM 1511 N N . ILE A 1 145 ? 5.286 42.745 12.676 1.00 40.73 136 ILE A N 1
ATOM 1512 C CA . ILE A 1 145 ? 4.306 43.827 12.739 1.00 39.31 136 ILE A CA 1
ATOM 1513 C C . ILE A 1 145 ? 4.937 45.110 13.266 1.00 39.01 136 ILE A C 1
ATOM 1514 O O . ILE A 1 145 ? 4.227 46.015 13.717 1.00 35.70 136 ILE A O 1
ATOM 1530 N N . THR A 1 146 ? 6.266 45.209 13.208 1.00 37.44 137 THR A N 1
ATOM 1531 C CA . THR A 1 146 ? 6.935 46.358 13.810 1.00 39.18 137 THR A CA 1
ATOM 1532 C C . THR A 1 146 ? 6.548 47.652 13.103 1.00 33.69 137 THR A C 1
ATOM 1533 O O . THR A 1 146 ? 6.219 48.651 13.752 1.00 33.71 137 THR A O 1
ATOM 1544 N N . SER A 1 147 ? 6.572 47.657 11.769 1.00 34.76 138 SER A N 1
ATOM 1545 C CA . SER A 1 147 ? 6.207 48.873 11.054 1.00 34.40 138 SER A CA 1
ATOM 1546 C C . SER A 1 147 ? 4.757 49.252 11.311 1.00 32.76 138 SER A C 1
ATOM 1547 O O . SER A 1 147 ? 4.427 50.440 11.367 1.00 31.75 138 SER A O 1
ATOM 1555 N N . ALA A 1 148 ? 3.878 48.267 11.483 1.00 33.26 139 ALA A N 1
ATOM 1556 C CA . ALA A 1 148 ? 2.473 48.585 11.709 1.00 30.44 139 ALA A CA 1
ATOM 1557 C C . ALA A 1 148 ? 2.267 49.233 13.076 1.00 27.14 139 ALA A C 1
ATOM 1558 O O . ALA A 1 148 ? 1.423 50.126 13.226 1.00 27.82 139 ALA A O 1
ATOM 1565 N N . ILE A 1 149 ? 3.015 48.784 14.088 1.00 30.28 140 ILE A N 1
ATOM 1566 C CA . ILE A 1 149 ? 2.919 49.384 15.414 1.00 27.06 140 ILE A CA 1
ATOM 1567 C C . ILE A 1 149 ? 3.445 50.818 15.388 1.00 26.37 140 ILE A C 1
ATOM 1568 O O . ILE A 1 149 ? 2.839 51.731 15.964 1.00 26.68 140 ILE A O 1
ATOM 1584 N N . VAL A 1 150 ? 4.577 51.041 14.722 1.00 27.92 141 VAL A N 1
ATOM 1585 C CA . VAL A 1 150 ? 5.085 52.402 14.547 1.00 27.32 141 VAL A CA 1
ATOM 1586 C C . VAL A 1 150 ? 4.019 53.293 13.910 1.00 26.87 141 VAL A C 1
ATOM 1587 O O . VAL A 1 150 ? 3.760 54.412 14.376 1.00 29.30 141 VAL A O 1
ATOM 1600 N N . ASP A 1 151 ? 3.372 52.810 12.841 1.00 28.48 142 ASP A N 1
ATOM 1601 C CA . ASP A 1 151 ? 2.317 53.598 12.203 1.00 28.12 142 ASP A CA 1
ATOM 1602 C C . ASP A 1 151 ? 1.167 53.870 13.166 1.00 28.33 142 ASP A C 1
ATOM 1603 O O . ASP A 1 151 ? 0.591 54.964 13.163 1.00 27.07 142 ASP A O 1
ATOM 1612 N N . TRP A 1 152 ? 0.801 52.879 13.980 1.00 28.97 143 TRP A N 1
ATOM 1613 C CA . TRP A 1 152 ? -0.234 53.091 14.987 1.00 28.81 143 TRP A CA 1
ATOM 1614 C C . TRP A 1 152 ? 0.122 54.275 15.879 1.00 26.19 143 TRP A C 1
ATOM 1615 O O . TRP A 1 152 ? -0.710 55.153 16.138 1.00 26.83 143 TRP A O 1
ATOM 1636 N N . CYS A 1 153 ? 1.374 54.318 16.342 1.00 28.84 144 CYS A N 1
ATOM 1637 C CA . CYS A 1 153 ? 1.819 55.392 17.228 1.00 27.34 144 CYS A CA 1
ATOM 1638 C C . CYS A 1 153 ? 1.896 56.729 16.499 1.00 29.94 144 CYS A C 1
ATOM 1639 O O . CYS A 1 153 ? 1.494 57.763 17.046 1.00 28.86 144 CYS A O 1
ATOM 1647 N N . LEU A 1 154 ? 2.433 56.740 15.274 1.00 28.79 145 LEU A N 1
ATOM 1648 C CA . LEU A 1 154 ? 2.526 57.992 14.531 1.00 27.50 145 LEU A CA 1
ATOM 1649 C C . LEU A 1 154 ? 1.157 58.599 14.280 1.00 31.10 145 LEU A C 1
ATOM 1650 O O . LEU A 1 154 ? 1.026 59.826 14.211 1.00 31.30 145 LEU A O 1
ATOM 1666 N N . GLU A 1 155 ? 0.125 57.767 14.159 1.00 29.36 146 GLU A N 1
ATOM 1667 C CA . GLU A 1 155 ? -1.204 58.255 13.825 1.00 32.91 146 GLU A CA 1
ATOM 1668 C C . GLU A 1 155 ? -2.055 58.603 15.044 1.00 34.62 146 GLU A C 1
ATOM 1669 O O . GLU A 1 155 ? -3.146 59.153 14.875 1.00 39.57 146 GLU A O 1
ATOM 1681 N N . ALA A 1 156 ? -1.588 58.320 16.256 1.00 30.12 147 ALA A N 1
ATOM 1682 C CA . ALA A 1 156 ? -2.340 58.659 17.460 1.00 28.32 147 ALA A CA 1
ATOM 1683 C C . ALA A 1 156 ? -2.098 60.118 17.835 1.00 27.09 147 ALA A C 1
ATOM 1684 O O . ALA A 1 156 ? -1.008 60.456 18.303 1.00 29.04 147 ALA A O 1
ATOM 1691 N N . PRO A 1 157 ? -3.075 61.011 17.661 1.00 31.45 148 PRO A N 1
ATOM 1692 C CA . PRO A 1 157 ? -2.777 62.445 17.807 1.00 32.91 148 PRO A CA 1
ATOM 1693 C C . PRO A 1 157 ? -2.429 62.880 19.223 1.00 31.22 148 PRO A C 1
ATOM 1694 O O . PRO A 1 157 ? -1.800 63.935 19.374 1.00 32.38 148 PRO A O 1
ATOM 1705 N N . THR A 1 158 ? -2.811 62.128 20.256 1.00 30.43 149 THR A N 1
ATOM 1706 C CA . THR A 1 158 ? -2.539 62.524 21.636 1.00 30.15 149 THR A CA 1
ATOM 1707 C C . THR A 1 158 ? -1.349 61.800 22.253 1.00 27.12 149 THR A C 1
ATOM 1708 O O . THR A 1 158 ? -1.064 62.010 23.437 1.00 28.45 149 THR A O 1
ATOM 1719 N N . ILE A 1 159 ? -0.651 60.950 21.502 1.00 28.22 150 ILE A N 1
ATOM 1720 C CA . ILE A 1 159 ? 0.463 60.217 22.087 1.00 28.24 150 ILE A CA 1
ATOM 1721 C C . ILE A 1 159 ? 1.550 61.199 22.499 1.00 30.91 150 ILE A C 1
ATOM 1722 O O . ILE A 1 159 ? 1.766 62.232 21.848 1.00 32.13 150 ILE A O 1
ATOM 1738 N N . GLU A 1 160 ? 2.225 60.890 23.608 1.00 27.95 151 GLU A N 1
ATOM 1739 C CA . GLU A 1 160 ? 3.411 61.628 24.030 1.00 29.21 151 GLU A CA 1
ATOM 1740 C C . GLU A 1 160 ? 4.681 60.896 23.630 1.00 30.44 151 GLU A C 1
ATOM 1741 O O . GLU A 1 160 ? 5.504 61.439 22.887 1.00 33.44 151 GLU A O 1
ATOM 1753 N N . THR A 1 161 ? 4.858 59.669 24.122 1.00 27.20 152 THR A N 1
ATOM 1754 C CA . THR A 1 161 ? 6.026 58.865 23.811 1.00 30.10 152 THR A CA 1
ATOM 1755 C C . THR A 1 161 ? 5.601 57.449 23.466 1.00 30.32 152 THR A C 1
ATOM 1756 O O . THR A 1 161 ? 4.557 56.962 23.915 1.00 29.28 152 THR A O 1
ATOM 1767 N N . ALA A 1 162 ? 6.430 56.796 22.656 1.00 26.10 153 ALA A N 1
ATOM 1768 C CA . ALA A 1 162 ? 6.274 55.386 22.336 1.00 26.22 153 ALA A CA 1
ATOM 1769 C C . ALA A 1 162 ? 7.631 54.737 22.542 1.00 30.60 153 ALA A C 1
ATOM 1770 O O . ALA A 1 162 ? 8.612 55.132 21.904 1.00 32.83 153 ALA A O 1
ATOM 1777 N N . THR A 1 163 ? 7.690 53.768 23.447 1.00 25.01 154 THR A N 1
ATOM 1778 C CA . THR A 1 163 ? 8.919 53.066 23.783 1.00 25.13 154 THR A CA 1
ATOM 1779 C C . THR A 1 163 ? 8.749 51.624 23.333 1.00 29.82 154 THR A C 1
ATOM 1780 O O . THR A 1 163 ? 7.803 50.950 23.755 1.00 29.88 154 THR A O 1
ATOM 1791 N N A MET A 1 164 ? 9.654 51.162 22.473 0.35 30.65 155 MET A N 1
ATOM 1792 N N B MET A 1 164 ? 9.663 51.151 22.491 0.65 30.22 155 MET A N 1
ATOM 1793 C CA A MET A 1 164 ? 9.509 49.883 21.797 0.35 32.65 155 MET A CA 1
ATOM 1794 C CA B MET A 1 164 ? 9.487 49.873 21.822 0.65 32.61 155 MET A CA 1
ATOM 1795 C C A MET A 1 164 ? 10.792 49.078 21.901 0.35 33.14 155 MET A C 1
ATOM 1796 C C B MET A 1 164 ? 10.777 49.074 21.856 0.65 33.23 155 MET A C 1
ATOM 1797 O O A MET A 1 164 ? 11.893 49.629 21.799 0.35 33.61 155 MET A O 1
ATOM 1798 O O B MET A 1 164 ? 11.866 49.625 21.665 0.65 32.87 155 MET A O 1
ATOM 1825 N N . VAL A 1 165 ? 10.638 47.773 22.097 1.00 30.48 156 VAL A N 1
ATOM 1826 C CA . VAL A 1 165 ? 11.712 46.810 21.909 1.00 30.64 156 VAL A CA 1
ATOM 1827 C C . VAL A 1 165 ? 11.497 46.193 20.535 1.00 31.24 156 VAL A C 1
ATOM 1828 O O . VAL A 1 165 ? 10.450 45.581 20.282 1.00 31.10 156 VAL A O 1
ATOM 1841 N N . THR A 1 166 ? 12.466 46.375 19.642 1.00 33.06 157 THR A N 1
ATOM 1842 C CA . THR A 1 166 ? 12.390 45.883 18.271 1.00 34.07 157 THR A CA 1
ATOM 1843 C C . THR A 1 166 ? 13.668 45.125 17.939 1.00 34.79 157 THR A C 1
ATOM 1844 O O . THR A 1 166 ? 14.612 45.078 18.728 1.00 35.81 157 THR A O 1
ATOM 1855 N N . GLN A 1 167 ? 13.708 44.538 16.748 1.00 37.13 158 GLN A N 1
ATOM 1856 C CA . GLN A 1 167 ? 14.972 44.021 16.248 1.00 40.69 158 GLN A CA 1
ATOM 1857 C C . GLN A 1 167 ? 15.976 45.161 16.136 1.00 36.56 158 GLN A C 1
ATOM 1858 O O . GLN A 1 167 ? 15.612 46.320 15.911 1.00 35.26 158 GLN A O 1
ATOM 1872 N N . LEU A 1 168 ? 17.254 44.822 16.306 1.00 35.70 159 LEU A N 1
ATOM 1873 C CA . LEU A 1 168 ? 18.303 45.838 16.333 1.00 38.22 159 LEU A CA 1
ATOM 1874 C C . LEU A 1 168 ? 18.362 46.624 15.027 1.00 39.71 159 LEU A C 1
ATOM 1875 O O . LEU A 1 168 ? 18.434 47.860 15.035 1.00 38.53 159 LEU A O 1
ATOM 1891 N N . GLU A 1 169 ? 18.353 45.928 13.888 1.00 41.16 160 GLU A N 1
ATOM 1892 C CA . GLU A 1 169 ? 18.551 46.626 12.621 1.00 45.00 160 GLU A CA 1
ATOM 1893 C C . GLU A 1 169 ? 17.386 47.558 12.312 1.00 37.48 160 GLU A C 1
ATOM 1894 O O . GLU A 1 169 ? 17.586 48.658 11.778 1.00 34.91 160 GLU A O 1
ATOM 1906 N N . PHE A 1 170 ? 16.163 47.145 12.645 1.00 43.27 161 PHE A N 1
ATOM 1907 C CA . PHE A 1 170 ? 15.013 48.026 12.470 1.00 40.57 161 PHE A CA 1
ATOM 1908 C C . PHE A 1 170 ? 15.204 49.326 13.239 1.00 39.19 161 PHE A C 1
ATOM 1909 O O . PHE A 1 170 ? 14.956 50.419 12.714 1.00 35.90 161 PHE A O 1
ATOM 1926 N N . ALA A 1 171 ? 15.642 49.223 14.497 1.00 38.07 162 ALA A N 1
ATOM 1927 C CA . ALA A 1 171 ? 15.788 50.408 15.335 1.00 34.49 162 ALA A CA 1
ATOM 1928 C C . ALA A 1 171 ? 16.903 51.313 14.829 1.00 32.14 162 ALA A C 1
ATOM 1929 O O . ALA A 1 171 ? 16.789 52.543 14.895 1.00 32.42 162 ALA A O 1
ATOM 1936 N N . ARG A 1 172 ? 18.001 50.726 14.349 1.00 31.89 163 ARG A N 1
ATOM 1937 C CA . ARG A 1 172 ? 19.105 51.537 13.846 1.00 35.64 163 ARG A CA 1
ATOM 1938 C C . ARG A 1 172 ? 18.689 52.343 12.619 1.00 36.70 163 ARG A C 1
ATOM 1939 O O . ARG A 1 172 ? 19.011 53.532 12.510 1.00 36.11 163 ARG A O 1
ATOM 1960 N N . LYS A 1 173 ? 17.976 51.716 11.684 1.00 42.79 164 LYS A N 1
ATOM 1961 C CA . LYS A 1 173 ? 17.558 52.432 10.484 1.00 50.15 164 LYS A CA 1
ATOM 1962 C C . LYS A 1 173 ? 16.592 53.561 10.829 1.00 45.67 164 LYS A C 1
ATOM 1963 O O . LYS A 1 173 ? 16.731 54.686 10.332 1.00 44.24 164 LYS A O 1
ATOM 1982 N N . ARG A 1 174 ? 15.605 53.279 11.689 1.00 40.63 165 ARG A N 1
ATOM 1983 C CA . ARG A 1 174 ? 14.574 54.264 11.997 1.00 35.95 165 ARG A CA 1
ATOM 1984 C C . ARG A 1 174 ? 15.095 55.410 12.853 1.00 35.95 165 ARG A C 1
ATOM 1985 O O . ARG A 1 174 ? 14.439 56.453 12.932 1.00 37.94 165 ARG A O 1
ATOM 2006 N N . THR A 1 175 ? 16.249 55.247 13.494 1.00 34.20 166 THR A N 1
ATOM 2007 C CA . THR A 1 175 ? 16.846 56.299 14.303 1.00 35.77 166 THR A CA 1
ATOM 2008 C C . THR A 1 175 ? 18.121 56.861 13.693 1.00 38.95 166 THR A C 1
ATOM 2009 O O . THR A 1 175 ? 18.750 57.728 14.307 1.00 42.14 166 THR A O 1
ATOM 2020 N N . GLY A 1 176 ? 18.523 56.390 12.515 1.00 43.56 167 GLY A N 1
ATOM 2021 C CA . GLY A 1 176 ? 19.764 56.845 11.907 1.00 50.61 167 GLY A CA 1
ATOM 2022 C C . GLY A 1 176 ? 20.992 56.572 12.746 1.00 54.46 167 GLY A C 1
ATOM 2023 O O . GLY A 1 176 ? 21.954 57.347 12.701 1.00 57.06 167 GLY A O 1
ATOM 2027 N N . ASP A 1 177 ? 20.996 55.470 13.500 1.00 48.59 168 ASP A N 1
ATOM 2028 C CA . ASP A 1 177 ? 22.050 55.239 14.481 1.00 51.14 168 ASP A CA 1
ATOM 2029 C C . ASP A 1 177 ? 23.400 54.947 13.840 1.00 54.71 168 ASP A C 1
ATOM 2030 O O . ASP A 1 177 ? 24.429 55.128 14.502 1.00 54.32 168 ASP A O 1
ATOM 2039 N N . TYR A 1 178 ? 23.429 54.503 12.578 1.00 56.05 169 TYR A N 1
ATOM 2040 C CA . TYR A 1 178 ? 24.685 54.290 11.864 1.00 64.36 169 TYR A CA 1
ATOM 2041 C C . TYR A 1 178 ? 24.779 55.116 10.581 1.00 60.88 169 TYR A C 1
ATOM 2042 O O . TYR A 1 178 ? 25.588 54.796 9.705 1.00 62.28 169 TYR A O 1
ATOM 2060 N N . GLY A 1 179 ? 23.980 56.175 10.449 1.00 57.32 170 GLY A N 1
ATOM 2061 C CA . GLY A 1 179 ? 24.135 57.132 9.376 1.00 53.65 170 GLY A CA 1
ATOM 2062 C C . GLY A 1 179 ? 23.115 57.024 8.260 1.00 51.13 170 GLY A C 1
ATOM 2063 O O . GLY A 1 179 ? 22.982 57.969 7.475 1.00 48.54 170 GLY A O 1
ATOM 2067 N N . ARG A 1 180 ? 22.398 55.909 8.163 1.00 52.18 171 ARG A N 1
ATOM 2068 C CA . ARG A 1 180 ? 21.383 55.717 7.137 1.00 54.56 171 ARG A CA 1
ATOM 2069 C C . ARG A 1 180 ? 20.004 55.995 7.727 1.00 48.12 171 ARG A C 1
ATOM 2070 O O . ARG A 1 180 ? 19.699 55.565 8.843 1.00 45.75 171 ARG A O 1
ATOM 2091 N N . TRP A 1 181 ? 19.171 56.709 6.969 1.00 46.00 172 TRP A N 1
ATOM 2092 C CA . TRP A 1 181 ? 17.928 57.269 7.487 1.00 45.67 172 TRP A CA 1
ATOM 2093 C C . TRP A 1 181 ? 16.725 56.725 6.733 1.00 46.88 172 TRP A C 1
ATOM 2094 O O . TRP A 1 181 ? 16.703 56.721 5.497 1.00 46.08 172 TRP A O 1
ATOM 2115 N N . SER A 1 182 ? 15.729 56.280 7.489 1.00 51.51 173 SER A N 1
ATOM 2116 C CA . SER A 1 182 ? 14.455 55.871 6.921 1.00 51.50 173 SER A CA 1
ATOM 2117 C C . SER A 1 182 ? 13.710 57.076 6.360 1.00 46.12 173 SER A C 1
ATOM 2118 O O . SER A 1 182 ? 13.728 58.165 6.939 1.00 42.91 173 SER A O 1
ATOM 2126 N N . ARG A 1 183 ? 13.050 56.870 5.221 1.00 41.59 174 ARG A N 1
ATOM 2127 C CA . ARG A 1 183 ? 12.215 57.913 4.639 1.00 39.41 174 ARG A CA 1
ATOM 2128 C C . ARG A 1 183 ? 11.124 58.358 5.607 1.00 35.55 174 ARG A C 1
ATOM 2129 O O . ARG A 1 183 ? 10.835 59.554 5.725 1.00 29.87 174 ARG A O 1
ATOM 2150 N N . LEU A 1 184 ? 10.485 57.408 6.289 1.00 36.48 175 LEU A N 1
ATOM 2151 C CA . LEU A 1 184 ? 9.428 57.768 7.227 1.00 37.94 175 LEU A CA 1
ATOM 2152 C C . LEU A 1 184 ? 9.971 58.625 8.366 1.00 31.13 175 LEU A C 1
ATOM 2153 O O . LEU A 1 184 ? 9.301 59.555 8.825 1.00 29.50 175 LEU A O 1
ATOM 2169 N N . THR A 1 185 ? 11.192 58.338 8.822 1.00 29.55 176 THR A N 1
ATOM 2170 C CA . THR A 1 185 ? 11.797 59.145 9.877 1.00 30.71 176 THR A CA 1
ATOM 2171 C C . THR A 1 185 ? 11.984 60.588 9.422 1.00 30.37 176 THR A C 1
ATOM 2172 O O . THR A 1 185 ? 11.679 61.528 10.166 1.00 28.06 176 THR A O 1
ATOM 2183 N N . VAL A 1 186 ? 12.479 60.781 8.198 1.00 30.86 177 VAL A N 1
ATOM 2184 C CA . VAL A 1 186 ? 12.675 62.132 7.674 1.00 29.93 177 VAL A CA 1
ATOM 2185 C C . VAL A 1 186 ? 11.334 62.838 7.503 1.00 29.95 177 VAL A C 1
ATOM 2186 O O . VAL A 1 186 ? 11.188 64.017 7.854 1.00 29.78 177 VAL A O 1
ATOM 2199 N N A MET A 1 187 ? 10.337 62.127 6.964 0.61 27.70 178 MET A N 1
ATOM 2200 N N B MET A 1 187 ? 10.335 62.132 6.965 0.39 28.21 178 MET A N 1
ATOM 2201 C CA A MET A 1 187 ? 9.026 62.722 6.718 0.61 30.70 178 MET A CA 1
ATOM 2202 C CA B MET A 1 187 ? 9.032 62.745 6.726 0.39 30.73 178 MET A CA 1
ATOM 2203 C C A MET A 1 187 ? 8.369 63.192 8.010 0.61 29.89 178 MET A C 1
ATOM 2204 C C B MET A 1 187 ? 8.382 63.210 8.023 0.39 29.80 178 MET A C 1
ATOM 2205 O O A MET A 1 187 ? 7.708 64.238 8.032 0.61 29.83 178 MET A O 1
ATOM 2206 O O B MET A 1 187 ? 7.748 64.271 8.061 0.39 29.63 178 MET A O 1
ATOM 2233 N N . THR A 1 188 ? 8.509 62.423 9.089 1.00 30.03 179 THR A N 1
ATOM 2234 C CA . THR A 1 188 ? 7.832 62.717 10.348 1.00 29.50 179 THR A CA 1
ATOM 2235 C C . THR A 1 188 ? 8.695 63.502 11.328 1.00 28.46 179 THR A C 1
ATOM 2236 O O . THR A 1 188 ? 8.197 63.895 12.388 1.00 27.64 179 THR A O 1
ATOM 2247 N N . TRP A 1 189 ? 9.960 63.748 10.997 1.00 29.90 180 TRP A N 1
ATOM 2248 C CA . TRP A 1 189 ? 10.853 64.473 11.896 1.00 30.42 180 TRP A CA 1
ATOM 2249 C C . TRP A 1 189 ? 10.296 65.810 12.363 1.00 29.56 180 TRP A C 1
ATOM 2250 O O . TRP A 1 189 ? 10.562 66.188 13.517 1.00 27.73 180 TRP A O 1
ATOM 2271 N N . PRO A 1 190 ? 9.564 66.578 11.551 1.00 27.97 181 PRO A N 1
ATOM 2272 C CA . PRO A 1 190 ? 8.982 67.823 12.072 1.00 27.53 181 PRO A CA 1
ATOM 2273 C C . PRO A 1 190 ? 7.965 67.596 13.173 1.00 25.46 181 PRO A C 1
ATOM 2274 O O . PRO A 1 190 ? 7.695 68.530 13.934 1.00 27.05 181 PRO A O 1
ATOM 2285 N N . LEU A 1 191 ? 7.410 66.388 13.297 1.00 26.37 182 LEU A N 1
ATOM 2286 C CA . LEU A 1 191 ? 6.424 66.080 14.327 1.00 28.49 182 LEU A CA 1
ATOM 2287 C C . LEU A 1 191 ? 6.956 65.186 15.433 1.00 28.91 182 LEU A C 1
ATOM 2288 O O . LEU A 1 191 ? 6.478 65.287 16.564 1.00 26.51 182 LEU A O 1
ATOM 2304 N N . PHE A 1 192 ? 7.938 64.329 15.138 1.00 29.64 183 PHE A N 1
ATOM 2305 C CA . PHE A 1 192 ? 8.427 63.324 16.073 1.00 30.16 183 PHE A CA 1
ATOM 2306 C C . PHE A 1 192 ? 9.945 63.314 16.146 1.00 29.69 183 PHE A C 1
ATOM 2307 O O . PHE A 1 192 ? 10.627 63.401 15.122 1.00 32.39 183 PHE A O 1
ATOM 2324 N N . GLU A 1 193 ? 10.464 63.182 17.361 1.00 29.96 184 GLU A N 1
ATOM 2325 C CA . GLU A 1 193 ? 11.848 62.782 17.578 1.00 31.42 184 GLU A CA 1
ATOM 2326 C C . GLU A 1 193 ? 11.925 61.257 17.564 1.00 28.94 184 GLU A C 1
ATOM 2327 O O . GLU A 1 193 ? 11.025 60.573 18.062 1.00 30.94 184 GLU A O 1
ATOM 2339 N N . TRP A 1 194 ? 12.978 60.726 16.945 1.00 31.31 185 TRP A N 1
ATOM 2340 C CA . TRP A 1 194 ? 13.249 59.292 16.904 1.00 30.63 185 TRP A CA 1
ATOM 2341 C C . TRP A 1 194 ? 14.591 59.075 17.587 1.00 35.51 185 TRP A C 1
ATOM 2342 O O . TRP A 1 194 ? 15.603 59.635 17.155 1.00 34.95 185 TRP A O 1
ATOM 2363 N N A GLU A 1 195 ? 14.606 58.253 18.633 0.59 32.51 186 GLU A N 1
ATOM 2364 N N B GLU A 1 195 ? 14.601 58.279 18.653 0.41 32.56 186 GLU A N 1
ATOM 2365 C CA A GLU A 1 195 ? 15.784 58.125 19.480 0.59 33.45 186 GLU A CA 1
ATOM 2366 C CA B GLU A 1 195 ? 15.799 58.119 19.463 0.41 33.42 186 GLU A CA 1
ATOM 2367 C C A GLU A 1 195 ? 16.146 56.658 19.665 0.59 32.39 186 GLU A C 1
ATOM 2368 C C B GLU A 1 195 ? 16.142 56.648 19.626 0.41 32.34 186 GLU A C 1
ATOM 2369 O O A GLU A 1 195 ? 15.279 55.831 19.965 0.59 31.44 186 GLU A O 1
ATOM 2370 O O B GLU A 1 195 ? 15.266 55.814 19.876 0.41 31.26 186 GLU A O 1
ATOM 2393 N N . PHE A 1 196 ? 17.426 56.340 19.468 1.00 32.40 187 PHE A N 1
ATOM 2394 C CA . PHE A 1 196 ? 17.957 55.011 19.745 1.00 34.31 187 PHE A CA 1
ATOM 2395 C C . PHE A 1 196 ? 18.418 54.983 21.197 1.00 34.65 187 PHE A C 1
ATOM 2396 O O . PHE A 1 196 ? 19.263 55.793 21.599 1.00 35.12 187 PHE A O 1
ATOM 2413 N N . VAL A 1 197 ? 17.863 54.067 21.991 1.00 35.29 188 VAL A N 1
ATOM 2414 C CA . VAL A 1 197 ? 18.189 54.037 23.413 1.00 34.23 188 VAL A CA 1
ATOM 2415 C C . VAL A 1 197 ? 19.350 53.078 23.660 1.00 36.05 188 VAL A C 1
ATOM 2416 O O . VAL A 1 197 ? 20.407 53.488 24.152 1.00 36.05 188 VAL A O 1
ATOM 2429 N N . GLU A 1 198 ? 19.177 51.800 23.332 1.00 31.93 189 GLU A N 1
ATOM 2430 C CA . GLU A 1 198 ? 20.273 50.859 23.544 1.00 34.38 189 GLU A CA 1
ATOM 2431 C C . GLU A 1 198 ? 19.992 49.551 22.817 1.00 34.51 189 GLU A C 1
ATOM 2432 O O . GLU A 1 198 ? 18.840 49.185 22.568 1.00 32.72 189 GLU A O 1
ATOM 2444 N N . LYS A 1 199 ? 21.072 48.842 22.504 1.00 33.58 190 LYS A N 1
ATOM 2445 C CA . LYS A 1 199 ? 20.975 47.473 22.022 1.00 37.72 190 LYS A CA 1
ATOM 2446 C C . LYS A 1 199 ? 20.581 46.538 23.161 1.00 36.19 190 LYS A C 1
ATOM 2447 O O . LYS A 1 199 ? 20.925 46.761 24.323 1.00 37.72 190 LYS A O 1
ATOM 2466 N N . VAL A 1 200 ? 19.859 45.474 22.817 1.00 35.27 191 VAL A N 1
ATOM 2467 C CA . VAL A 1 200 ? 19.438 44.460 23.783 1.00 38.47 191 VAL A CA 1
ATOM 2468 C C . VAL A 1 200 ? 19.885 43.107 23.245 1.00 42.82 191 VAL A C 1
ATOM 2469 O O . VAL A 1 200 ? 19.366 42.638 22.225 1.00 47.12 191 VAL A O 1
ATOM 2482 N N . ASP A 1 201 ? 20.827 42.471 23.936 1.00 42.09 192 ASP A N 1
ATOM 2483 C CA . ASP A 1 201 ? 21.410 41.229 23.444 1.00 45.00 192 ASP A CA 1
ATOM 2484 C C . ASP A 1 201 ? 20.378 40.104 23.439 1.00 41.27 192 ASP A C 1
ATOM 2485 O O . ASP A 1 201 ? 19.530 40.007 24.333 1.00 36.20 192 ASP A O 1
ATOM 2494 N N . ARG A 1 202 ? 20.461 39.248 22.416 1.00 45.58 193 ARG A N 1
ATOM 2495 C CA . ARG A 1 202 ? 19.530 38.132 22.277 1.00 55.38 193 ARG A CA 1
ATOM 2496 C C . ARG A 1 202 ? 19.485 37.247 23.519 1.00 51.96 193 ARG A C 1
ATOM 2497 O O . ARG A 1 202 ? 18.426 36.704 23.853 1.00 52.70 193 ARG A O 1
ATOM 2518 N N . ARG A 1 203 ? 20.612 37.079 24.214 1.00 53.57 194 ARG A N 1
ATOM 2519 C CA . ARG A 1 203 ? 20.648 36.154 25.342 1.00 61.50 194 ARG A CA 1
ATOM 2520 C C . ARG A 1 203 ? 19.810 36.622 26.526 1.00 54.02 194 ARG A C 1
ATOM 2521 O O . ARG A 1 203 ? 19.614 35.843 27.466 1.00 51.34 194 ARG A O 1
ATOM 2542 N N . LEU A 1 204 ? 19.309 37.856 26.506 1.00 48.51 195 LEU A N 1
ATOM 2543 C CA . LEU A 1 204 ? 18.463 38.350 27.583 1.00 45.97 195 LEU A CA 1
ATOM 2544 C C . LEU A 1 204 ? 17.002 37.951 27.419 1.00 48.81 195 LEU A C 1
ATOM 2545 O O . LEU A 1 204 ? 16.184 38.290 28.283 1.00 46.86 195 LEU A O 1
ATOM 2561 N N . PHE A 1 205 ? 16.657 37.242 26.349 1.00 56.27 196 PHE A N 1
ATOM 2562 C CA . PHE A 1 205 ? 15.295 36.802 26.090 1.00 62.95 196 PHE A CA 1
ATOM 2563 C C . PHE A 1 205 ? 15.172 35.304 26.341 1.00 75.30 196 PHE A C 1
ATOM 2564 O O . PHE A 1 205 ? 16.163 34.589 26.509 1.00 83.39 196 PHE A O 1
ATOM 2581 N N . LYS A 1 206 ? 13.925 34.832 26.358 1.00 74.30 197 LYS A N 1
ATOM 2582 C CA . LYS A 1 206 ? 13.630 33.407 26.449 1.00 77.09 197 LYS A CA 1
ATOM 2583 C C . LYS A 1 206 ? 12.344 33.096 25.689 1.00 73.07 197 LYS A C 1
ATOM 2584 O O . LYS A 1 206 ? 11.278 33.628 26.025 1.00 68.95 197 LYS A O 1
ATOM 2590 N N . PRO A 1 207 ? 12.401 32.249 24.652 1.00 71.18 198 PRO A N 1
ATOM 2591 C CA . PRO A 1 207 ? 13.646 31.624 24.193 1.00 71.54 198 PRO A CA 1
ATOM 2592 C C . PRO A 1 207 ? 14.589 32.631 23.544 1.00 66.14 198 PRO A C 1
ATOM 2593 O O . PRO A 1 207 ? 14.167 33.737 23.209 1.00 64.76 198 PRO A O 1
ATOM 2597 N N . VAL A 1 208 ? 15.847 32.245 23.374 1.00 60.71 199 VAL A N 1
ATOM 2598 C CA . VAL A 1 208 ? 16.842 33.144 22.777 1.00 57.87 199 VAL A CA 1
ATOM 2599 C C . VAL A 1 208 ? 16.566 33.268 21.282 1.00 59.12 199 VAL A C 1
ATOM 2600 O O . VAL A 1 208 ? 16.480 32.242 20.588 1.00 61.24 199 VAL A O 1
ATOM 2613 N N . PRO A 1 209 ? 16.411 34.486 20.738 1.00 61.84 200 PRO A N 1
ATOM 2614 C CA . PRO A 1 209 ? 16.207 34.622 19.288 1.00 66.56 200 PRO A CA 1
ATOM 2615 C C . PRO A 1 209 ? 17.506 34.521 18.504 1.00 80.84 200 PRO A C 1
ATOM 2616 O O . PRO A 1 209 ? 18.568 34.263 19.080 1.00 85.85 200 PRO A O 1
ATOM 2627 N N . LYS A 1 210 ? 17.433 34.739 17.189 1.00 87.17 201 LYS A N 1
ATOM 2628 C CA . LYS A 1 210 ? 18.606 34.650 16.328 1.00 96.76 201 LYS A CA 1
ATOM 2629 C C . LYS A 1 210 ? 19.361 35.967 16.218 1.00 93.28 201 LYS A C 1
ATOM 2630 O O . LYS A 1 210 ? 20.592 35.957 16.099 1.00 100.82 201 LYS A O 1
ATOM 2649 N N . VAL A 1 211 ? 18.658 37.098 16.252 1.00 80.88 202 VAL A N 1
ATOM 2650 C CA . VAL A 1 211 ? 19.284 38.407 16.140 1.00 67.38 202 VAL A CA 1
ATOM 2651 C C . VAL A 1 211 ? 19.024 39.191 17.418 1.00 54.37 202 VAL A C 1
ATOM 2652 O O . VAL A 1 211 ? 18.163 38.846 18.232 1.00 46.60 202 VAL A O 1
ATOM 2665 N N . ASP A 1 212 ? 19.793 40.262 17.583 1.00 52.08 203 ASP A N 1
ATOM 2666 C CA . ASP A 1 212 ? 19.682 41.114 18.751 1.00 47.10 203 ASP A CA 1
ATOM 2667 C C . ASP A 1 212 ? 18.540 42.109 18.582 1.00 39.22 203 ASP A C 1
ATOM 2668 O O . ASP A 1 212 ? 18.023 42.327 17.483 1.00 39.03 203 ASP A O 1
ATOM 2677 N N . SER A 1 213 ? 18.149 42.714 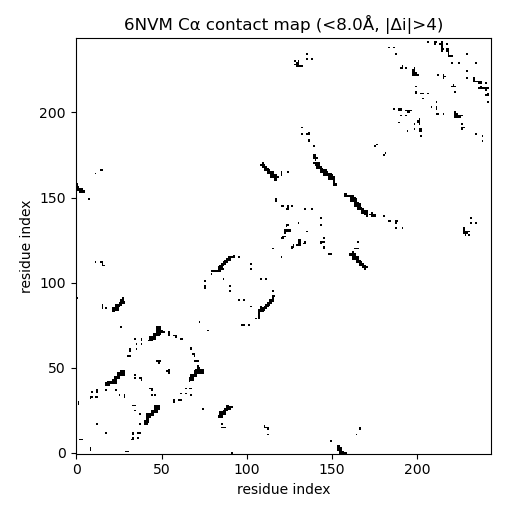19.694 1.00 35.92 204 SER A N 1
ATOM 2678 C CA . SER A 1 213 ? 17.056 43.672 19.717 1.00 33.96 204 SER A CA 1
ATOM 2679 C C . SER A 1 213 ? 17.590 45.035 20.154 1.00 33.90 204 SER A C 1
ATOM 2680 O O . SER A 1 213 ? 18.795 45.230 20.336 1.00 35.43 204 SER A O 1
ATOM 2688 N N . ALA A 1 214 ? 16.672 45.977 20.341 1.00 34.04 205 ALA A N 1
ATOM 2689 C CA . ALA A 1 214 ? 17.041 47.319 20.759 1.00 34.23 205 ALA A CA 1
ATOM 2690 C C . ALA A 1 214 ? 15.817 47.981 21.366 1.00 30.74 205 ALA A C 1
ATOM 2691 O O . ALA A 1 214 ? 14.679 47.600 21.081 1.00 30.56 205 ALA A O 1
ATOM 2698 N N . ILE A 1 215 ? 16.066 48.966 22.220 1.00 28.24 206 ILE A N 1
ATOM 2699 C CA . ILE A 1 215 ? 15.029 49.873 22.691 1.00 27.88 206 ILE A CA 1
ATOM 2700 C C . ILE A 1 215 ? 15.124 51.143 21.866 1.00 29.80 206 ILE A C 1
ATOM 2701 O O . ILE A 1 215 ? 16.201 51.745 21.762 1.00 30.60 206 ILE A O 1
ATOM 2717 N N . MET A 1 216 ? 14.006 51.547 21.277 1.00 30.37 207 MET A N 1
ATOM 2718 C CA . MET A 1 216 ? 13.906 52.815 20.574 1.00 32.16 207 MET A CA 1
ATOM 2719 C C . MET A 1 216 ? 12.683 53.557 21.092 1.00 29.83 207 MET A C 1
ATOM 2720 O O . MET A 1 216 ? 11.739 52.953 21.610 1.00 28.41 207 MET A O 1
ATOM 2734 N N . ARG A 1 217 ? 12.706 54.878 20.945 1.00 26.56 208 ARG A N 1
ATOM 2735 C CA . ARG A 1 217 ? 11.647 55.728 21.466 1.00 28.58 208 ARG A CA 1
ATOM 2736 C C . ARG A 1 217 ? 11.272 56.789 20.444 1.00 29.24 208 ARG A C 1
ATOM 2737 O O . ARG A 1 217 ? 12.143 57.386 19.810 1.00 31.74 208 ARG A O 1
ATOM 2758 N N . LEU A 1 218 ? 9.970 56.991 20.276 1.00 32.45 209 LEU A N 1
ATOM 2759 C CA . LEU A 1 218 ? 9.421 58.149 19.582 1.00 30.82 209 LEU A CA 1
ATOM 2760 C C . LEU A 1 218 ? 8.894 59.135 20.614 1.00 30.34 209 LEU A C 1
ATOM 2761 O O . LEU A 1 218 ? 8.261 58.736 21.593 1.00 30.78 209 LEU A O 1
ATOM 2777 N N . ARG A 1 219 ? 9.158 60.421 20.402 1.00 30.50 210 ARG A N 1
ATOM 2778 C CA . ARG A 1 219 ? 8.571 61.480 21.215 1.00 30.75 210 ARG A CA 1
ATOM 2779 C C . ARG A 1 219 ? 7.842 62.430 20.280 1.00 31.64 210 ARG A C 1
ATOM 2780 O O . ARG A 1 219 ? 8.454 62.985 19.362 1.00 28.91 210 ARG A O 1
ATOM 2801 N N . ARG A 1 220 ? 6.543 62.615 20.509 1.00 31.28 211 ARG A N 1
ATOM 2802 C CA . ARG A 1 220 ? 5.796 63.619 19.764 1.00 30.88 211 ARG A CA 1
ATOM 2803 C C . ARG A 1 220 ? 6.166 65.001 20.288 1.00 31.72 211 ARG A C 1
ATOM 2804 O O . ARG A 1 220 ? 5.998 65.282 21.480 1.00 32.34 211 ARG A O 1
ATOM 2825 N N . ARG A 1 221 ? 6.678 65.858 19.405 1.00 26.99 212 ARG A N 1
ATOM 2826 C CA . ARG A 1 221 ? 7.147 67.174 19.820 1.00 30.51 212 ARG A CA 1
ATOM 2827 C C . ARG A 1 221 ? 5.988 68.017 20.329 1.00 34.37 212 ARG A C 1
ATOM 2828 O O . ARG A 1 221 ? 4.921 68.073 19.710 1.00 35.95 212 ARG A O 1
ATOM 2849 N N . ALA A 1 222 ? 6.213 68.698 21.454 1.00 34.51 213 ALA A N 1
ATOM 2850 C CA . ALA A 1 222 ? 5.196 69.599 21.986 1.00 41.68 213 ALA A CA 1
ATOM 2851 C C . ALA A 1 222 ? 4.860 70.694 20.982 1.00 46.00 213 ALA A C 1
ATOM 2852 O O . ALA A 1 222 ? 3.685 71.026 20.789 1.00 48.95 213 ALA A O 1
ATOM 2859 N N . GLU A 1 223 ? 5.873 71.265 20.329 1.00 46.21 214 GLU A N 1
ATOM 2860 C CA . GLU A 1 223 ? 5.654 72.203 19.231 1.00 47.41 214 GLU A CA 1
ATOM 2861 C C . GLU A 1 223 ? 6.199 71.599 17.941 1.00 39.57 214 GLU A C 1
ATOM 2862 O O . GLU A 1 223 ? 7.408 71.314 17.861 1.00 38.12 214 GLU A O 1
ATOM 2874 N N . PRO A 1 224 ? 5.372 71.356 16.925 1.00 38.29 215 PRO A N 1
ATOM 2875 C CA 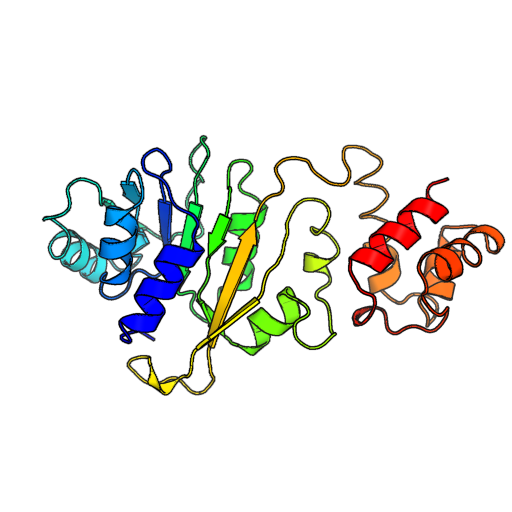. PRO A 1 224 ? 5.904 70.852 15.654 1.00 38.51 215 PRO A CA 1
ATOM 2876 C C . PRO A 1 224 ? 6.863 71.844 15.016 1.00 39.60 215 PRO A C 1
ATOM 2877 O O . PRO A 1 224 ? 6.695 73.060 15.131 1.00 41.86 215 PRO A O 1
ATOM 2888 N N . LEU A 1 225 ? 7.877 71.308 14.324 1.00 33.44 216 LEU A N 1
ATOM 2889 C CA . LEU A 1 225 ? 8.862 72.161 13.665 1.00 31.88 216 LEU A CA 1
ATOM 2890 C C . LEU A 1 225 ? 8.305 72.819 12.410 1.00 33.40 216 LEU A C 1
ATOM 2891 O O . LEU A 1 225 ? 8.847 73.836 11.964 1.00 35.61 216 LEU A O 1
ATOM 2907 N N . LEU A 1 226 ? 7.258 72.247 11.826 1.00 35.82 217 LEU A N 1
ATOM 2908 C CA . LEU A 1 226 ? 6.530 72.848 10.720 1.00 37.90 217 LEU A CA 1
ATOM 2909 C C . LEU A 1 226 ? 5.063 72.489 10.875 1.00 40.34 217 LEU A C 1
ATOM 2910 O O . LEU A 1 226 ? 4.716 71.474 11.482 1.00 38.69 217 LEU A O 1
ATOM 2926 N N . GLU A 1 227 ? 4.198 73.322 10.300 1.00 41.60 218 GLU A N 1
ATOM 2927 C CA . GLU A 1 227 ? 2.762 73.101 10.383 1.00 48.96 218 GLU A CA 1
ATOM 2928 C C . GLU A 1 227 ? 2.094 73.539 9.088 1.00 45.84 218 GLU A C 1
ATOM 2929 O O . GLU A 1 227 ? 2.669 74.274 8.282 1.00 47.36 218 GLU A O 1
ATOM 2941 N N . GLY A 1 228 ? 0.864 73.068 8.903 1.00 39.87 219 GLY A N 1
ATOM 2942 C CA . GLY A 1 228 ? 0.029 73.563 7.822 1.00 44.71 219 GLY A CA 1
ATOM 2943 C C . GLY A 1 228 ? 0.624 73.303 6.453 1.00 45.44 219 GLY A C 1
ATOM 2944 O O . GLY A 1 228 ? 1.155 72.223 6.165 1.00 42.42 219 GLY A O 1
ATOM 2948 N N . ALA A 1 229 ? 0.524 74.314 5.586 1.00 44.66 220 ALA A N 1
ATOM 2949 C CA . ALA A 1 229 ? 0.955 74.161 4.202 1.00 44.79 220 ALA A CA 1
ATOM 2950 C C . ALA A 1 229 ? 2.470 74.059 4.091 1.00 39.69 220 ALA A C 1
ATOM 2951 O O . ALA A 1 229 ? 2.977 73.362 3.205 1.00 37.44 220 ALA A O 1
ATOM 2958 N N . ALA A 1 230 ? 3.210 74.744 4.965 1.00 39.98 221 ALA A N 1
ATOM 2959 C CA . ALA A 1 230 ? 4.662 74.607 4.939 1.00 37.74 221 ALA A CA 1
ATOM 2960 C C . ALA A 1 230 ? 5.070 73.164 5.202 1.00 35.82 221 ALA A C 1
ATOM 2961 O O . ALA A 1 230 ? 5.945 72.625 4.515 1.00 34.65 221 ALA A O 1
ATOM 2968 N N . LEU A 1 231 ? 4.439 72.514 6.184 1.00 36.98 222 LEU A N 1
ATOM 2969 C CA . LEU A 1 231 ? 4.729 71.108 6.433 1.00 36.49 222 LEU A CA 1
ATOM 2970 C C . LEU A 1 231 ? 4.443 70.264 5.197 1.00 39.20 222 LEU A C 1
ATOM 2971 O O . LEU A 1 231 ? 5.228 69.373 4.851 1.00 38.01 222 LEU A O 1
ATOM 2987 N N A GLU A 1 232 ? 3.319 70.522 4.522 0.62 38.74 223 GLU A N 1
ATOM 2988 N N B GLU A 1 232 ? 3.320 70.526 4.522 0.38 38.70 223 GLU A N 1
ATOM 2989 C CA A GLU A 1 232 ? 3.000 69.774 3.310 0.62 40.70 223 GLU A CA 1
ATOM 2990 C CA B GLU A 1 232 ? 2.995 69.786 3.307 0.38 40.68 223 GLU A CA 1
ATOM 2991 C C A GLU A 1 232 ? 4.052 69.998 2.231 0.62 37.71 223 GLU A C 1
ATOM 2992 C C B GLU A 1 232 ? 4.055 69.999 2.236 0.38 37.67 223 GLU A C 1
ATOM 2993 O O A GLU A 1 232 ? 4.415 69.064 1.507 0.62 36.85 223 GLU A O 1
ATOM 2994 O O B G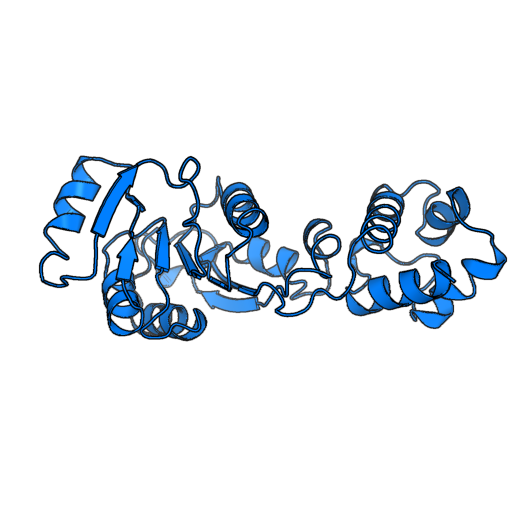LU A 1 232 ? 4.427 69.059 1.524 0.38 36.98 223 GLU A O 1
ATOM 3017 N N . ARG A 1 233 ? 4.554 71.231 2.103 1.00 34.23 224 ARG A N 1
ATOM 3018 C CA . ARG A 1 233 ? 5.604 71.494 1.126 1.00 35.17 224 ARG A CA 1
ATOM 3019 C C . ARG A 1 233 ? 6.887 70.754 1.495 1.00 33.74 224 ARG A C 1
ATOM 3020 O O . ARG A 1 233 ? 7.594 70.248 0.614 1.00 30.84 224 ARG A O 1
ATOM 3041 N N . TYR A 1 234 ? 7.192 70.662 2.792 1.00 34.04 225 TYR A N 1
ATOM 3042 C CA . TYR A 1 234 ? 8.333 69.866 3.238 1.00 34.54 225 TYR A CA 1
ATOM 3043 C C . TYR A 1 234 ? 8.154 68.401 2.861 1.00 36.06 225 TYR A C 1
ATOM 3044 O O . TYR A 1 234 ? 9.073 67.767 2.329 1.00 34.03 225 TYR A O 1
ATOM 3062 N N A GLU A 1 235 ? 6.965 67.848 3.114 0.31 36.70 226 GLU A N 1
ATOM 3063 N N B GLU A 1 235 ? 6.980 67.840 3.160 0.69 36.07 226 GLU A N 1
ATOM 3064 C CA A GLU A 1 235 ? 6.697 66.468 2.724 0.31 38.32 226 GLU A CA 1
ATOM 3065 C CA B GLU A 1 235 ? 6.722 66.439 2.843 0.69 38.33 226 GLU A CA 1
ATOM 3066 C C A GLU A 1 235 ? 6.883 66.274 1.224 0.31 39.97 226 GLU A C 1
ATOM 3067 C C B GLU A 1 235 ? 6.843 66.183 1.346 0.69 39.77 226 GLU A C 1
ATOM 3068 O O A GLU A 1 235 ? 7.448 65.265 0.785 0.31 40.57 226 GLU A O 1
ATOM 3069 O O B GLU A 1 235 ? 7.369 65.145 0.926 0.69 40.50 226 GLU A O 1
ATOM 3092 N N A SER A 1 236 ? 6.420 67.234 0.420 0.31 39.54 227 SER A N 1
ATOM 3093 N N B SER A 1 236 ? 6.379 67.125 0.525 0.69 39.55 227 SER A N 1
ATOM 3094 C CA A SER A 1 236 ? 6.580 67.124 -1.026 0.31 41.24 227 SER A CA 1
ATOM 3095 C CA B SER A 1 236 ? 6.499 66.971 -0.920 0.69 41.09 227 SER A CA 1
ATOM 3096 C C A SER A 1 236 ? 8.053 67.095 -1.417 0.31 39.72 227 SER A C 1
ATOM 3097 C C B SER A 1 236 ? 7.960 66.974 -1.358 0.69 39.75 227 SER A C 1
ATOM 3098 O O A SER A 1 236 ? 8.458 66.302 -2.274 0.31 39.66 227 SER A O 1
ATOM 3099 O O B SER A 1 236 ? 8.343 66.225 -2.264 0.69 39.61 227 SER A O 1
ATOM 3114 N N A MET A 1 237 ? 8.868 67.960 -0.808 0.31 38.89 228 MET A N 1
ATOM 3115 N N B MET A 1 237 ? 8.789 67.811 -0.731 0.69 38.34 228 MET A N 1
ATOM 3116 C CA A MET A 1 237 ? 10.312 67.888 -1.004 0.31 38.12 228 MET A CA 1
ATOM 3117 C CA B MET A 1 237 ? 10.209 67.845 -1.069 0.69 38.10 228 MET A CA 1
ATOM 3118 C C A MET A 1 237 ? 10.816 66.478 -0.752 0.31 38.39 228 MET A C 1
ATOM 3119 C C B MET A 1 237 ? 10.892 66.529 -0.715 0.69 38.24 228 MET A C 1
ATOM 3120 O O A MET A 1 237 ? 11.407 65.841 -1.630 0.3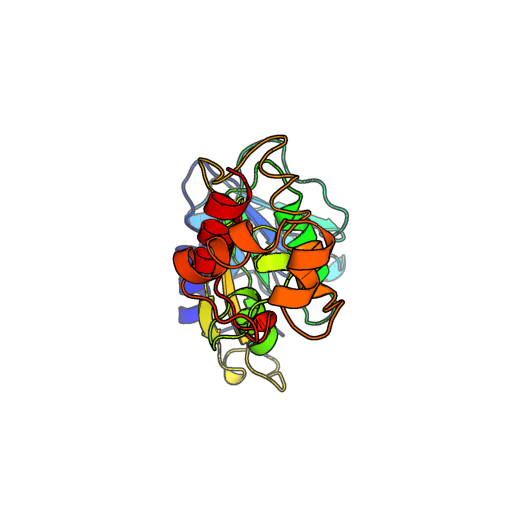1 39.41 228 MET A O 1
ATOM 3121 O O B MET A 1 237 ? 11.699 66.012 -1.497 0.69 37.93 228 MET A O 1
ATOM 3148 N N . VAL A 1 238 ? 10.603 65.987 0.469 1.00 37.27 229 VAL A N 1
ATOM 3149 C CA . VAL A 1 238 ? 11.222 64.733 0.887 1.00 38.10 229 VAL A CA 1
ATOM 3150 C C . VAL A 1 238 ? 10.797 63.604 -0.040 1.00 42.44 229 VAL A C 1
ATOM 3151 O O . VAL A 1 238 ? 11.629 62.815 -0.504 1.00 46.25 229 VAL A O 1
ATOM 3164 N N . GLU A 1 239 ? 9.495 63.514 -0.324 1.00 41.84 230 GLU A N 1
ATOM 3165 C CA . GLU A 1 239 ? 9.002 62.524 -1.277 1.00 47.25 230 GLU A CA 1
ATOM 3166 C C . GLU A 1 239 ? 9.747 62.626 -2.601 1.00 47.58 230 GLU A C 1
ATOM 3167 O O . GLU A 1 239 ? 10.240 61.626 -3.131 1.00 50.07 230 GLU A O 1
ATOM 3179 N N . LEU A 1 240 ? 9.839 63.841 -3.142 1.00 43.35 231 LEU A N 1
ATOM 3180 C CA . LEU A 1 240 ? 10.476 64.045 -4.438 1.00 42.43 231 LEU A CA 1
ATOM 3181 C C . LEU A 1 240 ? 11.901 63.505 -4.455 1.00 41.04 231 LEU A C 1
ATOM 3182 O O . LEU A 1 240 ? 12.319 62.862 -5.424 1.00 40.52 231 LEU A O 1
ATOM 3198 N N . CYS A 1 241 ? 12.664 63.758 -3.394 1.00 41.83 232 CYS A N 1
ATOM 3199 C CA . CYS A 1 241 ? 14.074 63.386 -3.389 1.00 43.47 232 CYS A CA 1
ATOM 3200 C C . CYS A 1 241 ? 14.281 61.894 -3.167 1.00 46.77 232 CYS A C 1
ATOM 3201 O O . CYS A 1 241 ? 15.258 61.332 -3.673 1.00 48.99 232 CYS A O 1
ATOM 3209 N N . PHE A 1 242 ? 13.390 61.237 -2.423 1.00 47.98 233 PHE A N 1
ATOM 3210 C CA . PHE A 1 242 ? 13.553 59.816 -2.155 1.00 52.70 233 PHE A CA 1
ATOM 3211 C C . PHE A 1 242 ? 13.184 58.939 -3.348 1.00 59.05 233 PHE A C 1
ATOM 3212 O O . PHE A 1 242 ? 13.505 57.746 -3.334 1.00 64.24 233 PHE A O 1
ATOM 3229 N N . THR A 1 243 ? 12.534 59.491 -4.378 1.00 53.73 234 THR A N 1
ATOM 3230 C CA . THR A 1 243 ? 12.295 58.715 -5.594 1.00 57.06 234 THR A CA 1
ATOM 3231 C C . THR A 1 243 ? 13.570 58.562 -6.412 1.00 61.67 234 THR A C 1
ATOM 3232 O O . THR A 1 243 ? 13.740 57.554 -7.108 1.00 64.36 234 THR A O 1
ATOM 3243 N N . GLY A 1 244 ? 14.467 59.541 -6.344 1.00 62.64 235 GLY A N 1
ATOM 3244 C CA . GLY A 1 244 ? 15.723 59.482 -7.060 1.00 64.36 235 GLY A CA 1
ATOM 3245 C C . GLY A 1 244 ? 15.674 59.972 -8.488 1.00 66.91 235 GLY A C 1
ATOM 3246 O O . GLY A 1 244 ? 16.653 59.784 -9.220 1.00 70.34 235 GLY A O 1
ATOM 3250 N N . 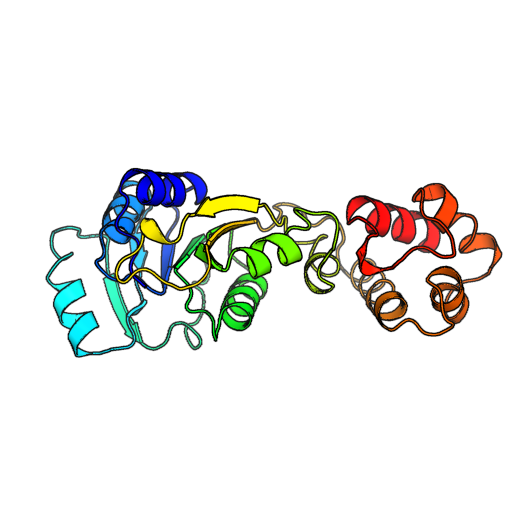VAL A 1 245 ? 14.573 60.604 -8.907 1.00 64.14 236 VAL A N 1
ATOM 3251 C CA . VAL A 1 245 ? 14.430 61.016 -10.300 1.00 66.38 236 VAL A CA 1
ATOM 3252 C C . VAL A 1 245 ? 15.575 61.942 -10.678 1.00 65.12 236 VAL A C 1
ATOM 3253 O O . VAL A 1 245 ? 15.901 62.888 -9.951 1.00 59.10 236 VAL A O 1
ATOM 3266 N N . GLY A 1 246 ? 16.197 61.670 -11.824 1.00 70.54 237 GLY A N 1
ATOM 3267 C CA . GLY A 1 246 ? 17.296 62.464 -12.321 1.00 74.26 237 GLY A CA 1
ATOM 3268 C C . GLY A 1 246 ? 18.671 61.914 -11.997 1.00 78.74 237 GLY A C 1
ATOM 3269 O O . GLY A 1 246 ? 19.650 62.323 -12.633 1.00 78.62 237 GLY A O 1
ATOM 3273 N N . GLY A 1 247 ? 18.772 61.007 -11.026 1.00 85.93 238 GLY A N 1
ATOM 3274 C CA . GLY A 1 247 ? 20.040 60.390 -10.692 1.00 88.76 238 GLY A CA 1
ATOM 3275 C C . GLY A 1 247 ? 20.588 60.809 -9.343 1.00 84.95 238 GLY A C 1
ATOM 3276 O O . GLY A 1 247 ? 21.080 59.971 -8.580 1.00 87.67 238 GLY A O 1
ATOM 3280 N N . ASN A 1 248 ? 20.511 62.102 -9.034 1.00 74.05 239 ASN A N 1
ATOM 3281 C CA . ASN A 1 248 ? 21.063 62.646 -7.802 1.00 61.77 239 ASN A CA 1
ATOM 3282 C C . ASN A 1 248 ? 20.047 63.576 -7.150 1.00 53.38 239 ASN A C 1
ATOM 3283 O O . ASN A 1 248 ? 19.052 63.981 -7.761 1.00 50.11 239 ASN A O 1
ATOM 3294 N N . ILE A 1 249 ? 20.308 63.916 -5.888 1.00 48.92 240 ILE A N 1
ATOM 3295 C CA . ILE A 1 249 ? 19.389 64.784 -5.160 1.00 44.58 240 ILE A CA 1
ATOM 3296 C C . ILE A 1 249 ? 19.246 66.124 -5.871 1.00 40.39 240 ILE A C 1
ATOM 3297 O O . ILE A 1 249 ? 18.149 66.686 -5.947 1.00 41.60 240 ILE A O 1
ATOM 3313 N N . GLN A 1 250 ? 20.341 66.651 -6.419 1.00 39.70 241 GLN A N 1
ATOM 3314 C CA . GLN A 1 250 ? 20.249 67.915 -7.139 1.00 40.35 241 GLN A CA 1
ATOM 3315 C C . GLN A 1 250 ? 19.316 67.794 -8.337 1.00 43.35 241 GLN A C 1
ATOM 3316 O O . GLN A 1 250 ? 18.479 68.674 -8.574 1.00 40.15 241 GLN A O 1
ATOM 3330 N N . ALA A 1 251 ? 19.438 66.704 -9.099 1.00 45.15 242 ALA A N 1
ATOM 3331 C CA . ALA A 1 251 ? 18.595 66.523 -10.276 1.00 52.66 242 ALA A CA 1
ATOM 3332 C C . ALA A 1 251 ? 17.128 66.403 -9.885 1.00 51.36 242 ALA A C 1
ATOM 3333 O O . ALA A 1 251 ? 16.250 66.953 -10.560 1.00 51.90 242 ALA A O 1
ATOM 3340 N N . SER A 1 252 ? 16.844 65.691 -8.792 1.00 49.22 243 SER A N 1
ATOM 3341 C CA . SER A 1 252 ? 15.470 65.578 -8.316 1.00 46.86 243 SER A CA 1
ATOM 3342 C C . SER A 1 252 ? 14.903 66.947 -7.962 1.00 47.10 243 SER A C 1
ATOM 3343 O O . SER A 1 252 ? 13.794 67.302 -8.378 1.00 46.73 243 SER A O 1
ATOM 3351 N N . LEU A 1 253 ? 15.659 67.739 -7.195 1.00 46.90 244 LEU A N 1
ATOM 3352 C CA . LEU A 1 253 ? 15.175 69.058 -6.796 1.00 45.32 244 LEU A CA 1
ATOM 3353 C C . LEU A 1 253 ? 14.943 69.964 -7.997 1.00 47.77 244 LEU A C 1
ATOM 3354 O O . LEU A 1 253 ? 14.045 70.813 -7.968 1.00 47.24 244 LEU A O 1
ATOM 3370 N N . LEU A 1 254 ? 15.744 69.813 -9.053 1.00 48.25 245 LEU A N 1
ATOM 3371 C CA . LEU A 1 254 ? 15.586 70.656 -10.231 1.00 54.68 245 LEU A CA 1
ATOM 3372 C C . LEU A 1 254 ? 14.261 70.415 -10.943 1.00 56.73 245 LEU A C 1
ATOM 3373 O O . LEU A 1 254 ? 13.819 71.280 -11.707 1.00 56.48 245 LEU A O 1
ATOM 3389 N N . ARG A 1 255 ? 13.620 69.266 -10.713 1.00 55.55 246 ARG A N 1
ATOM 3390 C CA . ARG A 1 255 ? 12.305 69.014 -11.294 1.00 59.80 246 ARG A CA 1
ATOM 3391 C C . ARG A 1 255 ? 11.238 69.937 -10.722 1.00 58.00 246 ARG A C 1
ATOM 3392 O O . ARG A 1 255 ? 10.178 70.091 -11.336 1.00 59.45 246 ARG A O 1
ATOM 3413 N N . LYS A 1 256 ? 11.490 70.544 -9.561 1.00 56.48 247 LYS A N 1
ATOM 3414 C CA . LYS A 1 256 ? 10.510 71.390 -8.892 1.00 55.95 247 LYS A CA 1
ATOM 3415 C C . LYS A 1 256 ? 11.016 72.787 -8.563 1.00 56.38 247 LYS A C 1
ATOM 3416 O O . LYS A 1 256 ? 10.189 73.699 -8.430 1.00 56.96 247 LYS A O 1
ATOM 3435 N N . TYR A 1 257 ? 12.324 72.995 -8.427 1.00 56.35 248 TYR A N 1
ATOM 3436 C CA . TYR A 1 257 ? 12.840 74.279 -7.983 1.00 54.93 248 TYR A CA 1
ATOM 3437 C C . TYR A 1 257 ? 13.843 74.843 -8.985 1.00 53.90 248 TYR A C 1
ATOM 3438 O O . TYR A 1 257 ? 14.489 74.083 -9.710 1.00 51.14 248 TYR A O 1
ATOM 3456 N N . PRO A 1 258 ? 14.014 76.165 -9.030 1.00 53.26 249 PRO A N 1
ATOM 3457 C CA . PRO A 1 258 ? 14.991 76.749 -9.957 1.00 56.00 249 PRO A CA 1
ATOM 3458 C C . PRO A 1 258 ? 16.421 76.408 -9.565 1.00 53.41 249 PRO A C 1
ATOM 3459 O O . PRO A 1 258 ? 16.745 76.235 -8.387 1.00 47.72 249 PRO A O 1
ATOM 3470 N N . ARG A 1 259 ? 17.287 76.342 -10.579 1.00 52.75 250 ARG A N 1
ATOM 3471 C CA . ARG A 1 259 ? 18.671 75.933 -10.360 1.00 55.23 250 ARG A CA 1
ATOM 3472 C C . ARG A 1 259 ? 19.357 76.812 -9.319 1.00 47.89 250 ARG A C 1
ATOM 3473 O O . ARG A 1 259 ? 20.014 76.306 -8.402 1.00 43.22 250 ARG A O 1
ATOM 3494 N N . ARG A 1 260 ? 19.232 78.135 -9.456 1.00 49.27 251 ARG A N 1
ATOM 3495 C CA . ARG A 1 260 ? 19.908 79.042 -8.533 1.00 53.35 251 ARG A CA 1
ATOM 3496 C C . ARG A 1 260 ? 19.504 78.760 -7.092 1.00 46.09 251 ARG A C 1
ATOM 3497 O O . ARG A 1 260 ? 20.347 78.771 -6.187 1.00 44.61 251 ARG A O 1
ATOM 3518 N N . ARG A 1 261 ? 18.216 78.508 -6.860 1.00 45.89 252 ARG A N 1
ATOM 3519 C CA . ARG A 1 261 ? 17.743 78.269 -5.502 1.00 45.40 252 ARG A CA 1
ATOM 3520 C C . ARG A 1 261 ? 18.163 76.895 -5.001 1.00 40.65 252 ARG A C 1
ATOM 3521 O O . ARG A 1 261 ? 18.420 76.729 -3.804 1.00 37.74 252 ARG A O 1
ATOM 3542 N N . VAL A 1 262 ? 18.228 75.904 -5.893 1.00 42.49 253 VAL A N 1
ATOM 3543 C CA . VAL A 1 262 ? 18.657 74.563 -5.503 1.00 40.96 253 VAL A CA 1
ATOM 3544 C C . VAL A 1 262 ? 20.105 74.588 -5.030 1.00 37.01 253 VAL A C 1
ATOM 3545 O O . VAL A 1 262 ? 20.450 74.014 -3.991 1.00 33.31 253 VAL A O 1
ATOM 3558 N N A GLU A 1 263 ? 20.980 75.239 -5.801 0.56 36.78 254 GLU A N 1
ATOM 3559 N N B GLU A 1 263 ? 20.975 75.247 -5.797 0.44 36.72 254 GLU A N 1
ATOM 3560 C CA A GLU A 1 263 ? 22.381 75.336 -5.405 0.56 35.83 254 GLU A CA 1
ATOM 3561 C CA B GLU A 1 263 ? 22.378 75.341 -5.412 0.44 35.95 254 GLU A CA 1
ATOM 3562 C C A GLU A 1 263 ? 22.518 76.048 -4.067 0.56 33.05 254 GLU A C 1
ATOM 3563 C C B GLU A 1 263 ? 22.530 76.057 -4.077 0.44 33.02 254 GLU A C 1
ATOM 3564 O O A GLU A 1 263 ? 23.265 75.598 -3.189 0.56 31.16 254 GLU A O 1
ATOM 3565 O O B GLU A 1 263 ? 23.300 75.621 -3.213 0.44 31.00 254 GLU A O 1
ATOM 3588 N N . ALA A 1 264 ? 21.791 77.152 -3.885 1.00 35.86 255 ALA A N 1
ATOM 3589 C CA . ALA A 1 264 ? 21.862 77.885 -2.624 1.00 39.59 255 ALA A CA 1
ATOM 3590 C C . ALA A 1 264 ? 21.364 77.034 -1.460 1.00 32.92 255 ALA A C 1
ATOM 3591 O O . ALA A 1 264 ? 21.899 77.118 -0.346 1.00 32.00 255 ALA A O 1
ATOM 3598 N N . ALA A 1 265 ? 20.331 76.220 -1.697 1.00 32.71 256 ALA A N 1
ATOM 3599 C CA . ALA A 1 265 ? 19.749 75.413 -0.626 1.00 34.34 256 ALA A CA 1
ATOM 3600 C C . ALA A 1 265 ? 20.674 74.272 -0.228 1.00 30.60 256 ALA A C 1
ATOM 3601 O O . ALA A 1 265 ? 20.864 74.000 0.962 1.00 28.81 256 ALA A O 1
ATOM 3608 N N . LEU A 1 266 ? 21.237 73.573 -1.212 1.00 32.84 257 LEU A N 1
ATOM 3609 C CA . LEU A 1 266 ? 22.216 72.532 -0.917 1.00 32.73 257 LEU A CA 1
ATOM 3610 C C . LEU A 1 266 ? 23.361 73.085 -0.079 1.00 31.12 257 LEU A C 1
ATOM 3611 O O . LEU A 1 266 ? 23.733 72.505 0.949 1.00 32.77 257 LEU A O 1
ATOM 3627 N N . ASP A 1 267 ? 23.921 74.225 -0.493 1.00 29.90 258 ASP A N 1
ATOM 3628 C CA . ASP A 1 267 ? 25.030 74.810 0.250 1.00 28.60 258 ASP A CA 1
ATOM 3629 C C . ASP A 1 267 ? 24.598 75.205 1.662 1.00 28.60 258 ASP A C 1
ATOM 3630 O O . ASP A 1 267 ? 25.333 74.984 2.629 1.00 29.41 258 ASP A O 1
ATOM 3639 N N . HIS A 1 268 ? 23.408 75.796 1.797 1.00 31.57 259 HIS A N 1
ATOM 3640 C CA . HIS A 1 268 ? 22.900 76.164 3.116 1.00 33.07 259 HIS A CA 1
ATOM 3641 C C . HIS A 1 268 ? 22.791 74.944 4.023 1.00 31.59 259 HIS A C 1
ATOM 3642 O O . HIS A 1 268 ? 23.128 75.008 5.214 1.00 32.93 259 HIS A O 1
ATOM 3656 N N . ALA A 1 269 ? 22.326 73.820 3.477 1.00 32.26 260 ALA A N 1
ATOM 3657 C CA . ALA A 1 269 ? 22.170 72.598 4.248 1.00 33.52 260 ALA A CA 1
ATOM 3658 C C . ALA A 1 269 ? 23.479 71.850 4.449 1.00 33.54 260 ALA A C 1
ATOM 3659 O O . ALA A 1 269 ? 23.521 70.922 5.264 1.00 33.11 260 ALA A O 1
ATOM 3666 N N . GLY A 1 270 ? 24.543 72.229 3.747 1.00 29.86 261 GLY A N 1
ATOM 3667 C CA . GLY A 1 270 ? 25.774 71.471 3.820 1.00 28.15 261 GLY A CA 1
ATOM 3668 C C . GLY A 1 270 ? 25.692 70.127 3.132 1.00 32.08 261 GLY A C 1
ATOM 3669 O O . GLY A 1 270 ? 26.348 69.174 3.567 1.00 32.23 261 GLY A O 1
ATOM 3673 N N . VAL A 1 271 ? 24.905 70.029 2.062 1.00 30.63 262 VAL A N 1
ATOM 3674 C CA . VAL A 1 271 ? 24.656 68.781 1.350 1.00 31.87 262 VAL A CA 1
ATOM 3675 C C . VAL A 1 271 ? 25.241 68.891 -0.050 1.00 32.22 262 VAL A C 1
ATOM 3676 O O . VAL A 1 271 ? 25.092 69.920 -0.716 1.00 34.07 262 VAL A O 1
ATOM 3689 N N . GLY A 1 272 ? 25.919 67.834 -0.489 1.00 31.55 263 GLY A N 1
ATOM 3690 C CA . GLY A 1 272 ? 26.426 67.794 -1.847 1.00 32.74 263 GLY A CA 1
ATOM 3691 C C . GLY A 1 272 ? 25.337 67.466 -2.854 1.00 34.33 263 GLY A C 1
ATOM 3692 O O . GLY A 1 272 ? 24.390 66.736 -2.571 1.00 33.50 263 GLY A O 1
ATOM 3696 N N . GLY A 1 273 ? 25.494 68.009 -4.063 1.00 38.52 264 GLY A N 1
ATOM 3697 C CA . GLY A 1 273 ? 24.535 67.760 -5.124 1.00 41.12 264 GLY A CA 1
ATOM 3698 C C . GLY A 1 273 ? 24.413 66.301 -5.509 1.00 41.80 264 GLY A C 1
ATOM 3699 O O . GLY A 1 273 ? 23.383 65.899 -6.061 1.00 44.23 264 GLY A O 1
ATOM 3703 N N . GLY A 1 274 ? 25.433 65.496 -5.225 1.00 35.80 265 GLY A N 1
ATOM 3704 C CA . GLY A 1 274 ? 25.391 64.082 -5.546 1.00 39.46 265 GLY A CA 1
ATOM 3705 C C . GLY A 1 274 ? 25.209 63.201 -4.329 1.00 40.08 265 GLY A C 1
ATOM 3706 O O . GLY A 1 274 ? 25.460 61.995 -4.388 1.00 42.72 265 GLY A O 1
ATOM 3710 N N . ALA A 1 275 ? 24.751 63.790 -3.225 1.00 38.06 266 ALA A N 1
ATOM 3711 C CA . ALA A 1 275 ? 24.658 63.064 -1.966 1.00 36.98 266 ALA A CA 1
ATOM 3712 C C . ALA A 1 275 ? 23.731 61.859 -2.084 1.00 42.48 266 ALA A C 1
ATOM 3713 O O . ALA A 1 275 ? 22.726 61.881 -2.800 1.00 40.24 266 ALA A O 1
ATOM 3720 N N . VAL A 1 276 ? 24.081 60.800 -1.357 1.00 50.25 267 VAL A N 1
ATOM 3721 C CA . VAL A 1 276 ? 23.190 59.654 -1.208 1.00 56.52 267 VAL A CA 1
ATOM 3722 C C . VAL A 1 276 ? 22.030 60.074 -0.315 1.00 46.48 267 VAL A C 1
ATOM 3723 O O . VAL A 1 276 ? 22.231 60.462 0.841 1.00 45.06 267 VAL A O 1
ATOM 3736 N N . VAL A 1 277 ? 20.813 60.000 -0.854 1.00 42.59 268 VAL A N 1
ATOM 3737 C CA . VAL A 1 277 ? 19.647 60.568 -0.182 1.00 42.35 268 VAL A CA 1
ATOM 3738 C C . VAL A 1 277 ? 19.502 59.999 1.223 1.00 40.47 268 VAL A C 1
ATOM 3739 O O . VAL A 1 277 ? 19.223 60.733 2.178 1.00 35.87 268 VAL A O 1
ATOM 3752 N N . ALA A 1 278 ? 19.707 58.690 1.376 1.00 43.21 269 ALA A N 1
ATOM 3753 C CA . ALA A 1 278 ? 19.501 58.034 2.661 1.00 45.14 269 ALA A CA 1
ATOM 3754 C C . ALA A 1 278 ? 20.502 58.464 3.727 1.00 40.47 269 ALA A C 1
ATOM 3755 O O . ALA A 1 278 ? 20.282 58.162 4.905 1.00 41.12 269 ALA A O 1
ATOM 3762 N N . TYR A 1 279 ? 21.583 59.153 3.362 1.00 37.58 270 TYR A N 1
ATOM 3763 C CA . TYR A 1 279 ? 22.575 59.589 4.339 1.00 39.71 270 TYR A CA 1
ATOM 3764 C C . TYR A 1 279 ? 22.488 61.078 4.657 1.00 34.64 270 TYR A C 1
ATOM 3765 O O . TYR A 1 279 ? 23.271 61.568 5.476 1.00 36.49 270 TYR A O 1
ATOM 3783 N N . VAL A 1 280 ? 21.545 61.800 4.055 1.00 34.24 271 VAL A N 1
ATOM 3784 C CA . VAL A 1 280 ? 21.259 63.165 4.484 1.00 34.66 271 VAL A CA 1
ATOM 3785 C C . VAL A 1 280 ? 20.583 63.124 5.849 1.00 32.45 271 VAL A C 1
ATOM 3786 O O . VAL A 1 280 ? 19.650 62.344 6.071 1.00 32.11 271 VAL A O 1
ATOM 3799 N N . ARG A 1 281 ? 21.044 63.971 6.768 1.00 32.40 272 ARG A N 1
ATOM 3800 C CA . ARG A 1 281 ? 20.514 63.969 8.120 1.00 32.11 272 ARG A CA 1
ATOM 3801 C C . ARG A 1 281 ? 19.240 64.805 8.218 1.00 32.90 272 ARG A C 1
ATOM 3802 O O . ARG A 1 281 ? 19.010 65.713 7.416 1.00 32.11 272 ARG A O 1
ATOM 3823 N N . PRO A 1 282 ? 18.389 64.514 9.207 1.00 33.50 273 PRO A N 1
ATOM 3824 C CA . PRO A 1 282 ? 17.165 65.319 9.370 1.00 30.68 273 PRO A CA 1
ATOM 3825 C C . PRO A 1 282 ? 17.431 66.806 9.521 1.00 28.89 273 PRO A C 1
ATOM 3826 O O . PRO A 1 282 ? 16.682 67.623 8.972 1.00 32.41 273 PRO A O 1
ATOM 3837 N N . GLU A 1 283 ? 18.473 67.191 10.258 1.00 31.85 274 GLU A N 1
ATOM 3838 C CA . GLU A 1 283 ? 18.754 68.613 10.402 1.00 35.75 274 GLU A CA 1
ATOM 3839 C C . GLU A 1 283 ? 19.139 69.233 9.064 1.00 33.02 274 GLU A C 1
ATOM 3840 O O . GLU A 1 283 ? 18.877 70.415 8.831 1.00 31.81 274 GLU A O 1
ATOM 3852 N N . GLN A 1 284 ? 19.745 68.446 8.174 1.00 31.75 275 GLN A N 1
ATOM 3853 C CA . GLN A 1 284 ? 20.067 68.939 6.837 1.00 27.38 275 GLN A CA 1
ATOM 3854 C C . GLN A 1 284 ? 18.813 69.071 5.978 1.00 27.33 275 GLN A C 1
ATOM 3855 O O . GLN A 1 284 ? 18.672 70.040 5.226 1.00 28.75 275 GLN A O 1
ATOM 3869 N N . TRP A 1 285 ? 17.884 68.116 6.083 1.00 26.62 276 TRP A N 1
ATOM 3870 C CA . TRP A 1 285 ? 16.629 68.225 5.347 1.00 26.96 276 TRP A CA 1
ATOM 3871 C C . TRP A 1 285 ? 15.867 69.488 5.734 1.00 28.80 276 TRP A C 1
ATOM 3872 O O . TRP A 1 285 ? 15.288 70.162 4.873 1.00 31.62 276 TRP A O 1
ATOM 3893 N N . LEU A 1 286 ? 15.844 69.817 7.028 1.00 31.15 277 LEU A N 1
ATOM 3894 C CA . LEU A 1 286 ? 15.158 71.028 7.476 1.00 33.32 277 LEU A CA 1
ATOM 3895 C C . LEU A 1 286 ? 15.813 72.279 6.900 1.00 30.46 277 LEU A C 1
ATOM 3896 O O . LEU A 1 286 ? 15.128 73.197 6.434 1.00 30.02 277 LEU A O 1
ATOM 3912 N N . ARG A 1 287 ? 17.142 72.344 6.946 1.00 30.29 278 ARG A N 1
ATOM 3913 C CA . ARG A 1 287 ? 17.844 73.493 6.381 1.00 31.63 278 ARG A CA 1
ATOM 3914 C C . ARG A 1 287 ? 17.634 73.578 4.874 1.00 32.44 278 ARG A C 1
ATOM 3915 O O . ARG A 1 287 ? 17.440 74.669 4.326 1.00 30.91 278 ARG A O 1
ATOM 3936 N N . LEU A 1 288 ? 17.678 72.435 4.190 1.00 29.32 279 LEU A N 1
ATOM 3937 C CA . LEU A 1 288 ? 17.423 72.413 2.754 1.00 29.59 279 LEU A CA 1
ATOM 3938 C C . LEU A 1 288 ? 16.058 73.011 2.440 1.00 31.81 279 LEU A C 1
ATOM 3939 O O . LEU A 1 288 ? 15.921 73.843 1.535 1.00 30.62 279 LEU A O 1
ATOM 3955 N N . PHE A 1 289 ? 15.030 72.593 3.186 1.00 30.27 280 PHE A N 1
ATOM 3956 C CA . PHE A 1 289 ? 13.683 73.093 2.935 1.00 29.72 280 PHE A CA 1
ATOM 3957 C C . PHE A 1 289 ? 13.582 74.572 3.270 1.00 31.42 280 PHE A C 1
ATOM 3958 O O . PHE A 1 289 ? 12.946 75.339 2.541 1.00 33.91 280 PHE A O 1
ATOM 3975 N N . GLU A 1 290 ? 14.203 74.983 4.377 1.00 31.94 281 GLU A N 1
ATOM 3976 C CA . GLU A 1 290 ? 14.188 76.383 4.781 1.00 36.78 281 GLU A CA 1
ATOM 3977 C C . GLU A 1 290 ? 14.604 77.290 3.631 1.00 37.80 281 GLU A C 1
ATOM 3978 O O . GLU A 1 290 ? 13.919 78.265 3.312 1.00 40.30 281 GLU A O 1
ATOM 3990 N N . ARG A 1 291 ? 15.733 76.979 2.993 1.00 33.91 282 ARG A N 1
ATOM 3991 C CA . ARG A 1 291 ? 16.216 77.830 1.912 1.00 35.02 282 ARG A CA 1
ATOM 3992 C C . ARG A 1 291 ? 15.373 77.662 0.656 1.00 37.82 282 ARG A C 1
ATOM 3993 O O . ARG A 1 291 ? 15.109 78.638 -0.056 1.00 39.64 282 ARG A O 1
ATOM 4014 N N . LEU A 1 292 ? 14.941 76.434 0.358 1.00 34.38 283 LEU A N 1
ATOM 4015 C CA . LEU A 1 292 ? 14.123 76.233 -0.832 1.00 36.60 283 LEU A CA 1
ATOM 4016 C C . LEU A 1 292 ? 12.781 76.936 -0.719 1.00 38.75 283 LEU A C 1
ATOM 4017 O O . LEU A 1 292 ? 12.242 77.403 -1.728 1.00 37.87 283 LEU A O 1
ATOM 4033 N N . ASP A 1 293 ? 12.232 77.025 0.488 1.00 40.60 284 ASP A N 1
ATOM 4034 C CA . ASP A 1 293 ? 10.885 77.543 0.677 1.00 44.02 284 ASP A CA 1
ATOM 4035 C C . ASP A 1 293 ? 10.828 79.064 0.719 1.00 54.02 284 ASP A C 1
ATOM 4036 O O . ASP A 1 293 ? 9.747 79.618 0.953 1.00 55.44 284 ASP A O 1
ATOM 4041 N N . GLN A 1 294 ? 11.949 79.747 0.508 1.00 59.23 285 GLN A N 1
ATOM 4042 C CA . GLN A 1 294 ? 11.951 81.205 0.464 1.00 68.97 285 GLN A CA 1
ATOM 4043 C C . GLN A 1 294 ? 11.494 81.710 -0.900 1.00 76.38 285 GLN A C 1
ATOM 4044 O O . GLN A 1 294 ? 12.063 81.344 -1.928 1.00 80.48 285 GLN A O 1
#

Sequence (244 aa):
NFLRDRKTIARIAETAEELRPDLPVLEAGPGEGLLTRELADRARQVTSSYEIDPRLAKSLREKKLSGHPNIEVVNADFLTAEPPPEPFAFVGAIPYGITSAIVDWCLEAPTIETATMMVTQLEFARKRTGDYGRWSRLTVMMTWPLFEWEEFVEKVDRRLFKPVPKVDSAIMRLRRRAEPLLEGAALEERYEESSMMVELCFTGVGGNIQASLLRKYPRRRVEEAALDHAGVGGGAVVAYVRPEQWLRLFERLDQ

Solvent-accessible surface area: 12168 Å² total; per-residue (Å²): 111,81,28,137,41,159,173,6,5,30,113,2,1,105,12,0,75,30,93,112,94,2,8,0,11,1,7,38,8,29,70,1,50,18,0,74,23,0,8,106,85,8,91,60,1,21,0,28,22,113,55,73,166,72,0,125,58,5,107,129,93,2,76,69,46,137,43,23,99,8,41,68,38,57,10,57,116,20,149,39,29,133,62,70,0,0,0,0,2,33,16,85,168,64,66,8,51,41,2,0,60,28,0,30,140,1,101,35,1,49,5,1,0,1,8,2,50,20,103,39,0,73,87,22,11,12,72,99,28,102,30,8,100,44,0,0,30,21,42,0,64,7,45,8,54,55,33,52,99,1,58,92,189,52,14,144,87,89,25,159,57,19,13,0,0,0,40,1,73,91,33,107,133,64,68,38,137,51,64,27,30,122,106,0,37,49,0,0,64,32,0,52,102,33,61,41,70,61,0,52,16,0,0,74,152,109,27,75,135,183,78,0,88,34,0,6,106,84,0,55,13,45,22,63,32,95,26,13,108,4,119,0,76,18,0,42,88,0,7,97,70,0,51,139

Secondary structure (DSSP, 8-state):
-EE--HHHHHHHHHHT---TT-EEEEE--TTSHHHHHHHTTSSEEEEE--SHHHHHHHHHHTTT-TTEEEE-S-GGGPPPPSS-EEEEEE--GGGHHHHHHHHHH-TTEEEEEEEEEHHHHHHHHTTTS---HHHHHHTTTEEEEEEEEE-GGGEES--SS-EEEEEEEE-SS-SS-HHHHHHHHHHHHHHHHTTTSSHHHHHHTTS-HHHHHHHHHHHT--TT--GGGS-HHHHHHHHHHHT-

Organism: Saccharopolyspora erythraea (strain ATCC 11635 / DSM 40517 / JCM 4748 / NBRC 13426 / NCIMB 8594 / NRRL 2338) (NCBI:txid405948)